Protein AF-A0A800LV42-F1 (afdb_monomer)

Radius of gyration: 26.12 Å; Cα contacts (8 Å, |Δi|>4): 388; chains: 1; bounding box: 91×34×71 Å

pLDDT: mean 80.11, std 19.83, range [30.98, 98.25]

Secondary structure (DSSP, 8-state):
----SSSHHHHHHHHHHHHHHHHHHHHHHHHHHHHHHHHHHHHHHHHHHHHHHHHHHHHHHH---HHHHTTB-TT-EETT--EEEEEEEEEETTEEEEEEEEES---EEHHHHHHHHHHHHHTEEEEEEEEEEEEEEEEEETTTEEEEEEEEEEEEEETTS-EEEEEEEEEEEEEE---STT---EEEEEEEEEEEEEEEE-HHHHHHS-GGGGT--TTS---GGG--

Mean predicted aligned error: 10.77 Å

Sequence (228 aa):
MKLKVWGGTALGVVLLITGTLFYGLHVLEEQEAEHARFFETGKVINQLLTDYAGAIKHVDENKDISGVTDFYSSDYMAPERGRWELKKDVSISDVSSFKLIADGATDYNRGDLNTELQQYFNSLESIKRVKCKIDMIEEIEPERAVTLRIKYILDGVDQNGLAFQDRFFYRWWLVNEGGAAGAFDWKVVRDQLVEGVRTSGTREGFASVNPMNLGIDFTHARDPDLDA

Foldseek 3Di:
DDDDDPPPVVVVVVVVVVVVVVVVVVVVVVVVVVVVLVVVQQVVVQVVQVQLQVLLQVCQVPVDNVSNLLQADQLAKAFQQAAWDWAWDDDDDFKTKTKTDHDGGHMDHSVNVVVNVSVVSLQFNGWDDKGKDFPAWDDDDGLFKTWTKIWIWTWGAGPVRKTKIKTWIKIFIWGAPQPDVPGGDIHGNYMHTPIMMMMIGDPVRVVPDDCVVNVPPPVPDDPVVVVD

Nearest PDB structures (foldseek):
  2chc-assembly1_A  TM=6.466E-01  e=3.011E-04  Mycobacterium tuberculosis H37Rv
  1wql-assembly1_B  TM=5.718E-01  e=1.280E-02  Pseudomonas fluorescens
  6mrk-assembly2_B  TM=5.881E-01  e=5.798E-02  Drosophila melanogaster
  5aii-assembly1_H  TM=5.058E-01  e=3.706E-02  unidentified

Structure (mmCIF, N/CA/C/O backbone):
data_AF-A0A800LV42-F1
#
_entry.id   AF-A0A800LV42-F1
#
loop_
_atom_site.group_PDB
_atom_site.id
_atom_site.type_symbol
_atom_site.label_atom_id
_atom_site.label_alt_id
_atom_site.label_comp_id
_atom_site.label_asym_id
_atom_site.label_entity_id
_atom_site.label_seq_id
_atom_site.pdbx_PDB_ins_code
_atom_site.Cartn_x
_atom_site.Cartn_y
_atom_site.Cartn_z
_atom_site.occupancy
_atom_site.B_iso_or_equiv
_atom_site.auth_seq_id
_atom_site.auth_comp_id
_atom_site.auth_asym_id
_atom_site.auth_atom_id
_atom_site.pdbx_PDB_model_num
ATOM 1 N N . MET A 1 1 ? 75.904 -8.558 -40.478 1.00 37.00 1 MET A N 1
ATOM 2 C CA . MET A 1 1 ? 74.824 -7.626 -40.861 1.00 37.00 1 MET A CA 1
ATOM 3 C C . MET A 1 1 ? 73.493 -8.254 -40.451 1.00 37.00 1 MET A C 1
ATOM 5 O O . MET A 1 1 ? 72.935 -9.053 -41.186 1.00 37.00 1 MET A O 1
ATOM 9 N N . LYS A 1 2 ? 73.073 -8.021 -39.201 1.00 40.84 2 LYS A N 1
ATOM 10 C CA . LYS A 1 2 ? 71.836 -8.551 -38.607 1.00 40.84 2 LYS A CA 1
ATOM 11 C C . LYS A 1 2 ? 70.933 -7.361 -38.305 1.00 40.84 2 LYS A C 1
ATOM 13 O O . LYS A 1 2 ? 71.270 -6.593 -37.416 1.00 40.84 2 LYS A O 1
ATOM 18 N N . LEU A 1 3 ? 69.826 -7.209 -39.025 1.00 40.06 3 LEU A N 1
ATOM 19 C CA . LEU A 1 3 ? 68.705 -6.376 -38.582 1.00 40.06 3 LEU A CA 1
ATOM 20 C C . LEU A 1 3 ? 67.446 -6.776 -39.357 1.00 40.06 3 LEU A C 1
ATOM 22 O O . LEU A 1 3 ? 67.136 -6.246 -40.418 1.00 40.06 3 LEU A O 1
ATOM 26 N N . LYS A 1 4 ? 66.747 -7.785 -38.846 1.00 46.22 4 LYS A N 1
ATOM 27 C CA . LYS A 1 4 ? 65.333 -8.055 -39.125 1.00 46.22 4 LYS A CA 1
ATOM 28 C C . LYS A 1 4 ? 64.829 -8.973 -38.014 1.00 46.22 4 LYS A C 1
ATOM 30 O O . LYS A 1 4 ? 65.603 -9.774 -37.504 1.00 46.22 4 LYS A O 1
ATOM 35 N N . VAL A 1 5 ? 63.547 -8.854 -37.675 1.00 43.72 5 VAL A N 1
ATOM 36 C CA . VAL A 1 5 ? 62.828 -9.574 -36.601 1.00 43.72 5 VAL A CA 1
ATOM 37 C C . VAL A 1 5 ? 62.890 -8.927 -35.203 1.00 43.72 5 VAL A C 1
ATOM 39 O O . VAL A 1 5 ? 63.172 -9.601 -34.229 1.00 43.72 5 VAL A O 1
ATOM 42 N N . TRP A 1 6 ? 62.586 -7.630 -35.074 1.00 36.84 6 TRP A N 1
ATOM 43 C CA . TRP A 1 6 ? 62.201 -7.024 -33.773 1.00 36.84 6 TRP A CA 1
ATOM 44 C C . TRP A 1 6 ? 60.962 -6.100 -33.861 1.00 36.84 6 TRP A C 1
ATOM 46 O O . TRP A 1 6 ? 60.623 -5.425 -32.900 1.00 36.84 6 TRP A O 1
ATOM 56 N N . GLY A 1 7 ? 60.261 -6.067 -35.006 1.00 34.97 7 GLY A N 1
ATOM 57 C CA . GLY A 1 7 ? 59.077 -5.211 -35.205 1.00 34.97 7 GLY A CA 1
ATOM 58 C C . GLY A 1 7 ? 57.721 -5.887 -34.951 1.00 34.97 7 GLY A C 1
ATOM 59 O O . GLY A 1 7 ? 56.751 -5.200 -34.662 1.00 34.97 7 GLY A O 1
ATOM 60 N N . GLY A 1 8 ? 57.631 -7.220 -35.047 1.00 37.62 8 GLY A N 1
ATOM 61 C CA . GLY A 1 8 ? 56.348 -7.942 -34.963 1.00 37.62 8 GLY A CA 1
ATOM 62 C C . GLY A 1 8 ? 55.884 -8.264 -33.539 1.00 37.62 8 GLY A C 1
ATOM 63 O O . GLY A 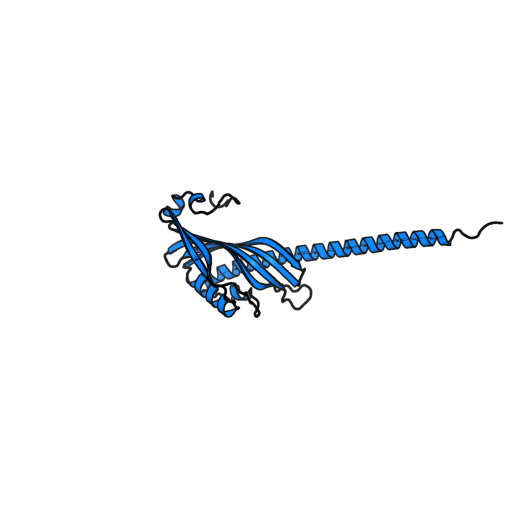1 8 ? 54.691 -8.246 -33.257 1.00 37.62 8 GLY A O 1
ATOM 64 N N . THR A 1 9 ? 56.817 -8.516 -32.620 1.00 42.94 9 THR A N 1
ATOM 65 C CA . THR A 1 9 ? 56.513 -8.875 -31.224 1.00 42.94 9 THR A CA 1
ATOM 66 C C . THR A 1 9 ? 56.147 -7.662 -30.373 1.00 42.94 9 THR A C 1
ATOM 68 O O . THR A 1 9 ? 55.238 -7.751 -29.555 1.00 42.94 9 THR A O 1
ATOM 71 N N . ALA A 1 10 ? 56.781 -6.508 -30.606 1.00 43.28 10 ALA A N 1
ATOM 72 C CA . ALA A 1 10 ? 56.432 -5.263 -29.921 1.00 43.28 10 ALA A CA 1
ATOM 73 C C . ALA A 1 10 ? 55.019 -4.773 -30.295 1.00 43.28 10 ALA A C 1
ATOM 75 O O . ALA A 1 10 ? 54.270 -4.340 -29.424 1.00 43.28 10 ALA A O 1
ATOM 76 N N . LEU A 1 11 ? 54.621 -4.907 -31.567 1.00 40.03 11 LEU A N 1
ATOM 77 C CA . LEU A 1 11 ? 53.290 -4.500 -32.031 1.00 40.03 11 LEU A CA 1
ATOM 78 C C . LEU A 1 11 ? 52.174 -5.390 -31.455 1.00 40.03 11 LEU A C 1
ATOM 80 O O . LEU A 1 11 ? 51.123 -4.890 -31.063 1.00 40.03 11 LEU A O 1
ATOM 84 N N . GLY A 1 12 ? 52.418 -6.704 -31.365 1.00 40.50 12 GLY A N 1
ATOM 85 C CA . GLY A 1 12 ? 51.455 -7.666 -30.820 1.00 40.50 12 GLY A CA 1
ATOM 86 C C . GLY A 1 12 ? 51.187 -7.482 -29.324 1.00 40.50 12 GLY A C 1
ATOM 87 O O . GLY A 1 12 ? 50.044 -7.592 -28.895 1.00 40.50 12 GLY A O 1
ATOM 88 N N . VAL A 1 13 ? 52.212 -7.140 -28.535 1.00 49.94 13 VAL A N 1
ATOM 89 C CA . VAL A 1 13 ? 52.065 -6.878 -27.090 1.00 49.94 13 VAL A CA 1
ATOM 90 C C . VAL A 1 13 ? 51.326 -5.561 -26.830 1.00 49.94 13 VAL A C 1
ATOM 92 O O . VAL A 1 13 ? 50.478 -5.507 -25.944 1.00 49.94 13 VAL A O 1
ATOM 95 N N . VAL A 1 14 ? 51.576 -4.516 -27.629 1.00 49.66 14 VAL A N 1
ATOM 96 C CA . VAL A 1 14 ? 50.867 -3.228 -27.507 1.00 49.66 14 VAL A CA 1
ATOM 97 C C . VAL A 1 14 ? 49.382 -3.365 -27.857 1.00 49.66 14 VAL A C 1
ATOM 99 O O . VAL A 1 14 ? 48.550 -2.816 -27.137 1.00 49.66 14 VAL A O 1
ATOM 102 N N . LEU A 1 15 ? 49.033 -4.133 -28.897 1.00 48.62 15 LEU A N 1
ATOM 103 C CA . LEU A 1 15 ? 47.637 -4.424 -29.265 1.00 48.62 15 LEU A CA 1
ATOM 104 C C . LEU A 1 15 ? 46.902 -5.256 -28.204 1.00 48.62 15 LEU A C 1
ATOM 106 O O . LEU A 1 15 ? 45.731 -5.008 -27.936 1.00 48.62 15 LEU A O 1
ATOM 110 N N . LEU A 1 16 ? 47.589 -6.207 -27.564 1.00 43.94 16 LEU A N 1
ATOM 111 C CA . LEU A 1 16 ? 47.014 -6.999 -26.474 1.00 43.94 16 LEU A CA 1
ATOM 112 C C . LEU A 1 16 ? 46.723 -6.137 -25.243 1.00 43.94 16 LEU A C 1
ATOM 114 O O . LEU A 1 16 ? 45.625 -6.227 -24.713 1.00 43.94 16 LEU A O 1
ATOM 118 N N . ILE A 1 17 ? 47.659 -5.269 -24.838 1.00 50.31 17 ILE A N 1
ATOM 119 C CA . ILE A 1 17 ? 47.505 -4.366 -23.682 1.00 50.31 17 ILE A CA 1
ATOM 120 C C . ILE A 1 17 ? 46.422 -3.307 -23.932 1.00 50.31 17 ILE A C 1
ATOM 122 O O . ILE A 1 17 ? 45.625 -3.019 -23.042 1.00 50.31 17 ILE A O 1
ATOM 126 N N . THR A 1 18 ? 46.360 -2.737 -25.139 1.00 48.41 18 THR A N 1
ATOM 127 C CA . THR A 1 18 ? 45.294 -1.784 -25.500 1.00 48.41 18 THR A CA 1
ATOM 128 C C . THR A 1 18 ? 43.931 -2.462 -25.602 1.00 48.41 18 THR A C 1
ATOM 130 O O . THR A 1 18 ? 42.950 -1.882 -25.150 1.00 48.41 18 THR A O 1
ATOM 133 N N . GLY A 1 19 ? 43.861 -3.704 -26.092 1.00 43.78 19 GLY A N 1
ATOM 134 C CA . GLY A 1 19 ? 42.635 -4.504 -26.098 1.00 43.78 19 GLY A CA 1
ATOM 135 C C . GLY A 1 19 ? 42.102 -4.821 -24.695 1.00 43.78 19 GLY A C 1
ATOM 136 O O . GLY A 1 19 ? 40.906 -4.668 -24.460 1.00 43.78 19 GLY A O 1
ATOM 137 N N . THR A 1 20 ? 42.962 -5.195 -23.737 1.00 51.69 20 THR A N 1
ATOM 138 C CA . THR A 1 20 ? 42.537 -5.425 -22.340 1.00 51.69 20 THR A CA 1
ATOM 139 C C . THR A 1 20 ? 42.174 -4.142 -21.605 1.00 51.69 20 THR A C 1
ATOM 141 O O . THR A 1 20 ? 41.242 -4.165 -20.809 1.00 51.69 20 THR A O 1
ATOM 144 N N . LEU A 1 21 ? 42.859 -3.024 -21.868 1.00 44.72 21 LEU A N 1
ATOM 145 C CA . LEU A 1 21 ? 42.484 -1.715 -21.319 1.00 44.72 21 LEU A CA 1
ATOM 146 C C . LEU A 1 21 ? 41.137 -1.234 -21.865 1.00 44.72 21 LEU A C 1
ATOM 148 O O . LEU A 1 21 ? 40.318 -0.751 -21.096 1.00 44.72 21 LEU A O 1
ATOM 152 N N . PHE A 1 22 ? 40.889 -1.403 -23.165 1.00 51.22 22 PHE A N 1
ATOM 153 C CA . PHE A 1 22 ? 39.627 -1.021 -23.799 1.00 51.22 22 PHE A CA 1
ATOM 154 C C . PHE A 1 22 ? 38.462 -1.901 -23.329 1.00 51.22 22 PHE A C 1
ATOM 156 O O . PHE A 1 22 ? 37.401 -1.389 -22.994 1.00 51.22 22 PHE A O 1
ATOM 163 N N . TYR A 1 23 ? 38.679 -3.215 -23.215 1.00 51.31 23 TYR A N 1
ATOM 164 C CA . TYR A 1 23 ? 37.698 -4.129 -22.627 1.00 51.31 23 TYR A CA 1
ATOM 165 C C . TYR A 1 23 ? 37.442 -3.812 -21.145 1.00 51.31 23 TYR A C 1
ATOM 167 O O . TYR A 1 23 ? 36.297 -3.779 -20.714 1.00 51.31 23 TYR A O 1
ATOM 175 N N . GLY A 1 24 ? 38.492 -3.524 -20.369 1.00 41.78 24 GLY A N 1
ATOM 176 C CA . GLY A 1 24 ? 38.367 -3.133 -18.964 1.00 41.78 24 GLY A CA 1
ATOM 177 C C . GLY A 1 24 ? 37.621 -1.811 -18.773 1.00 41.78 24 GLY A C 1
ATOM 178 O O . GLY A 1 24 ? 36.796 -1.716 -17.874 1.00 41.78 24 GLY A O 1
ATOM 179 N N . LEU A 1 25 ? 37.861 -0.819 -19.635 1.00 54.12 25 LEU A N 1
ATOM 180 C CA . LEU A 1 25 ? 37.128 0.449 -19.635 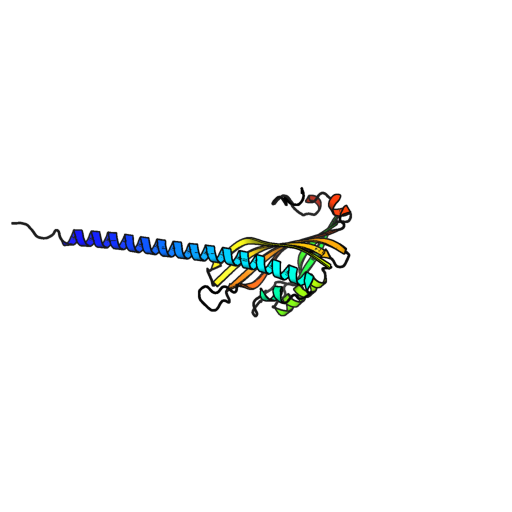1.00 54.12 25 LEU A CA 1
ATOM 181 C C . LEU A 1 25 ? 35.658 0.250 -20.006 1.00 54.12 25 LEU A C 1
ATOM 183 O O . LEU A 1 25 ? 34.800 0.765 -19.304 1.00 54.12 25 LEU A O 1
ATOM 187 N N . HIS A 1 26 ? 35.358 -0.559 -21.024 1.00 55.53 26 HIS A N 1
ATOM 188 C CA . HIS A 1 26 ? 33.973 -0.870 -21.379 1.00 55.53 26 HIS A CA 1
ATOM 189 C C . HIS A 1 26 ? 33.222 -1.603 -20.270 1.00 55.53 26 HIS A C 1
ATOM 191 O O . HIS A 1 26 ? 32.086 -1.253 -19.980 1.00 55.53 26 HIS A O 1
ATOM 197 N N . VAL A 1 27 ? 33.852 -2.577 -19.610 1.00 59.00 27 VAL A N 1
ATOM 198 C CA . VAL A 1 27 ? 33.231 -3.286 -18.481 1.00 59.00 27 VAL A CA 1
ATOM 199 C C . VAL A 1 27 ? 32.983 -2.340 -17.302 1.00 59.00 27 VAL A C 1
ATOM 201 O O . VAL A 1 27 ? 31.957 -2.455 -16.640 1.00 59.00 27 VAL A O 1
ATOM 204 N N . LEU A 1 28 ? 33.887 -1.390 -17.041 1.00 58.50 28 LEU A N 1
ATOM 205 C CA . LEU A 1 28 ? 33.695 -0.378 -15.997 1.00 58.50 28 LEU A CA 1
ATOM 206 C C . LEU A 1 28 ? 32.590 0.622 -16.361 1.00 58.50 28 LEU A C 1
ATOM 208 O O . LEU A 1 28 ? 31.763 0.925 -15.510 1.00 58.50 28 LEU A O 1
ATOM 212 N N . GLU A 1 29 ? 32.522 1.079 -17.612 1.00 62.88 29 GLU A N 1
ATOM 213 C CA . GLU A 1 29 ? 31.446 1.951 -18.104 1.00 62.88 29 GLU A CA 1
ATOM 214 C C . GLU A 1 29 ? 30.079 1.248 -18.070 1.00 62.88 29 GLU A C 1
ATOM 216 O O . GLU A 1 29 ? 29.084 1.851 -17.670 1.00 62.88 29 GLU A O 1
ATOM 221 N N . GLU A 1 30 ? 30.018 -0.036 -18.438 1.00 61.88 30 GLU A N 1
ATOM 222 C CA . GLU A 1 30 ? 28.801 -0.849 -18.343 1.00 61.88 30 GLU A CA 1
ATOM 223 C C . GLU A 1 30 ? 28.360 -1.035 -16.886 1.00 61.88 30 GLU A C 1
ATOM 225 O O . GLU A 1 30 ? 27.175 -0.872 -16.590 1.00 61.88 30 GLU A O 1
ATOM 230 N N . GLN A 1 31 ? 29.298 -1.292 -15.966 1.00 59.00 31 GLN A N 1
ATOM 231 C CA . GLN A 1 31 ? 29.008 -1.397 -14.533 1.00 59.00 31 GLN A CA 1
ATOM 232 C C . GLN A 1 31 ? 28.574 -0.061 -13.926 1.00 59.00 31 GLN A C 1
ATOM 234 O O . GLN A 1 31 ? 27.613 -0.021 -13.163 1.00 59.00 31 GLN A O 1
ATOM 239 N N . GLU A 1 32 ? 29.224 1.050 -14.273 1.00 62.38 32 GLU A N 1
ATOM 240 C CA . GLU A 1 32 ? 28.815 2.385 -13.825 1.00 62.38 32 GLU A CA 1
ATOM 241 C C . GLU A 1 32 ? 27.425 2.753 -14.360 1.00 62.38 32 GLU A C 1
ATOM 243 O O . GLU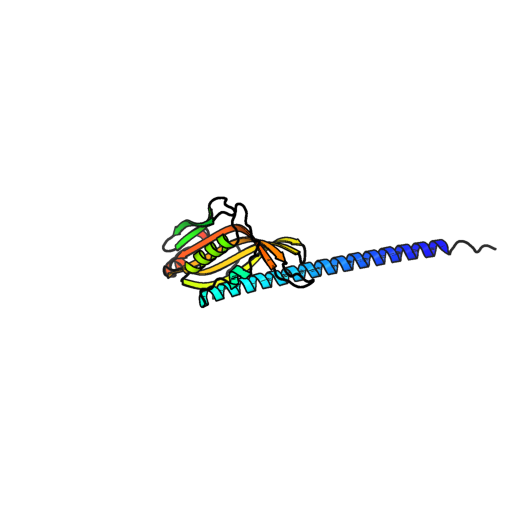 A 1 32 ? 26.594 3.268 -13.608 1.00 62.38 32 GLU A O 1
ATOM 248 N N . ALA A 1 33 ? 27.125 2.430 -15.622 1.00 67.00 33 ALA A N 1
ATOM 249 C CA . ALA A 1 33 ? 25.808 2.644 -16.215 1.00 67.00 33 ALA A CA 1
ATOM 250 C C . ALA A 1 33 ? 24.727 1.741 -15.594 1.00 67.00 33 ALA A C 1
ATOM 252 O O . ALA A 1 33 ? 23.581 2.160 -15.424 1.00 67.00 33 ALA A O 1
ATOM 253 N N . GLU A 1 34 ? 25.052 0.498 -15.243 1.00 61.56 34 GLU A N 1
ATOM 254 C CA . GLU A 1 34 ? 24.154 -0.404 -14.516 1.00 61.56 34 GLU A CA 1
ATOM 255 C C . GLU A 1 34 ? 23.896 0.090 -13.084 1.00 61.56 34 GLU A C 1
ATOM 257 O O . GLU A 1 34 ? 22.742 0.188 -12.662 1.00 61.56 34 GLU A O 1
ATOM 262 N N . HIS A 1 35 ? 24.941 0.508 -12.367 1.00 64.06 35 HIS A N 1
ATOM 263 C CA . HIS A 1 35 ? 24.823 1.098 -11.034 1.00 64.06 35 HIS A CA 1
ATOM 264 C C . HIS A 1 35 ? 24.018 2.402 -11.038 1.00 64.06 35 HIS A C 1
ATOM 266 O O . HIS A 1 35 ? 23.181 2.603 -10.155 1.00 64.06 35 HIS A O 1
ATOM 272 N N . ALA A 1 36 ? 24.211 3.265 -12.038 1.00 70.06 36 ALA A N 1
ATOM 273 C CA . ALA A 1 36 ? 23.429 4.487 -12.200 1.00 70.06 36 ALA A CA 1
ATOM 274 C C . ALA A 1 36 ? 21.939 4.180 -12.423 1.00 70.06 36 ALA A C 1
ATOM 276 O O . ALA A 1 36 ? 21.082 4.777 -11.770 1.00 70.06 36 ALA A O 1
ATOM 277 N N . ARG A 1 37 ? 21.620 3.201 -13.280 1.00 70.12 37 ARG A N 1
ATOM 278 C CA . ARG A 1 37 ? 20.233 2.775 -13.538 1.00 70.12 37 ARG A CA 1
ATOM 279 C C . ARG A 1 37 ? 19.578 2.141 -12.315 1.00 70.12 37 ARG A C 1
ATOM 281 O O . ARG A 1 37 ? 18.405 2.402 -12.045 1.00 70.12 37 ARG A O 1
ATOM 288 N N . PHE A 1 38 ? 20.326 1.359 -11.541 1.00 68.19 38 PHE A N 1
ATOM 289 C CA . PHE A 1 38 ? 19.858 0.810 -10.269 1.00 68.19 38 PHE A CA 1
ATOM 290 C C . PHE A 1 38 ? 19.544 1.919 -9.255 1.00 68.19 38 PHE A C 1
ATOM 292 O O . PHE A 1 38 ? 18.481 1.916 -8.631 1.00 68.19 38 PHE A O 1
ATOM 299 N N . PHE A 1 39 ? 20.444 2.897 -9.116 1.00 73.25 39 PHE A N 1
ATOM 300 C CA . PHE A 1 39 ? 20.258 4.027 -8.208 1.00 73.25 39 PHE A CA 1
ATOM 301 C C . PHE A 1 39 ? 19.043 4.881 -8.590 1.00 73.25 39 PHE A C 1
ATOM 303 O O . PHE A 1 39 ? 18.204 5.174 -7.734 1.00 73.25 39 PHE A O 1
ATOM 310 N N . GLU A 1 40 ? 18.902 5.232 -9.871 1.00 79.00 40 GLU A N 1
ATOM 311 C CA . GLU A 1 40 ? 17.740 5.986 -10.349 1.00 79.00 40 GLU A CA 1
ATOM 312 C C . GLU A 1 40 ? 16.441 5.185 -10.186 1.00 79.00 40 GLU A C 1
ATOM 314 O O . GLU A 1 40 ? 15.453 5.739 -9.709 1.00 79.00 40 GLU A O 1
ATOM 319 N N . THR A 1 41 ? 16.449 3.871 -10.444 1.00 77.88 41 THR A N 1
ATOM 320 C CA . THR A 1 41 ? 15.290 2.999 -10.169 1.00 77.88 41 THR A CA 1
ATOM 321 C C . THR A 1 41 ? 14.882 3.082 -8.693 1.00 77.88 41 THR A C 1
ATOM 323 O O . THR A 1 41 ? 13.719 3.339 -8.383 1.00 77.88 41 THR A O 1
ATOM 326 N N . GLY A 1 42 ? 15.833 2.965 -7.761 1.00 78.44 42 GLY A N 1
ATOM 327 C CA . GLY A 1 42 ? 15.556 3.091 -6.326 1.00 78.44 42 GLY A CA 1
ATOM 328 C C . GLY A 1 42 ? 15.018 4.470 -5.919 1.00 78.44 42 GLY A C 1
ATOM 329 O O . GLY A 1 42 ? 14.115 4.569 -5.084 1.00 78.44 42 GLY A O 1
ATOM 330 N N . LYS A 1 43 ? 15.532 5.548 -6.516 1.00 84.69 43 LYS A N 1
ATOM 331 C CA . LYS A 1 43 ? 15.061 6.920 -6.273 1.00 84.69 43 LYS A CA 1
ATOM 332 C C . LYS A 1 43 ? 13.630 7.126 -6.766 1.00 84.69 43 LYS A C 1
ATOM 334 O O . LYS A 1 43 ? 12.807 7.659 -6.023 1.00 84.69 43 LYS A O 1
ATOM 339 N N . VAL A 1 44 ? 13.322 6.671 -7.978 1.00 87.38 44 VAL A N 1
ATOM 340 C CA . VAL A 1 44 ? 11.984 6.790 -8.567 1.00 87.38 44 VAL A CA 1
ATOM 341 C C . VAL A 1 44 ? 10.960 5.972 -7.776 1.00 87.38 44 VAL A C 1
ATOM 343 O O . VAL A 1 44 ? 9.858 6.455 -7.543 1.00 87.38 44 VAL A O 1
ATOM 346 N N . ILE A 1 45 ? 11.320 4.790 -7.266 1.00 88.88 45 ILE A N 1
ATOM 347 C CA . ILE A 1 45 ? 10.420 4.012 -6.397 1.00 88.88 45 ILE A CA 1
ATOM 348 C C . ILE A 1 45 ? 10.158 4.734 -5.073 1.00 88.88 45 ILE A C 1
ATOM 350 O O . ILE A 1 45 ? 9.025 4.771 -4.610 1.00 88.88 45 ILE A O 1
ATOM 354 N N . ASN A 1 46 ? 11.165 5.353 -4.452 1.00 88.69 46 ASN A N 1
ATOM 355 C CA . ASN A 1 46 ? 10.917 6.148 -3.242 1.00 88.69 46 ASN A CA 1
ATOM 356 C C . ASN A 1 46 ? 9.971 7.330 -3.512 1.00 88.69 46 ASN A C 1
ATOM 358 O O . ASN A 1 46 ? 9.133 7.650 -2.663 1.00 88.69 46 ASN A O 1
ATOM 362 N N . GLN A 1 47 ? 10.076 7.949 -4.691 1.00 92.31 47 GLN A N 1
ATOM 363 C CA . GLN A 1 47 ? 9.128 8.973 -5.119 1.00 92.31 47 GLN A CA 1
ATOM 364 C C . GLN A 1 47 ? 7.723 8.383 -5.306 1.00 92.31 47 GLN A C 1
ATOM 366 O O . GLN A 1 47 ? 6.785 8.904 -4.715 1.00 92.31 47 GLN A O 1
ATOM 371 N N . LEU A 1 48 ? 7.592 7.240 -5.991 1.00 95.00 48 LEU A N 1
ATOM 372 C CA . LEU A 1 48 ? 6.329 6.509 -6.148 1.00 95.00 48 LEU A CA 1
ATOM 373 C C . LEU A 1 48 ? 5.636 6.266 -4.798 1.00 95.00 48 LEU A C 1
ATOM 375 O O . LEU A 1 48 ? 4.451 6.544 -4.653 1.00 95.00 48 LEU A O 1
ATOM 379 N N . LEU A 1 49 ? 6.365 5.785 -3.785 1.00 95.56 49 LEU A N 1
ATOM 380 C CA . LEU A 1 49 ? 5.791 5.531 -2.456 1.00 95.56 49 LEU A CA 1
ATOM 381 C C . LEU A 1 49 ? 5.398 6.824 -1.723 1.00 95.56 49 LEU A C 1
ATOM 383 O O . LEU A 1 49 ? 4.437 6.834 -0.949 1.00 95.56 49 LEU A O 1
ATOM 387 N N . THR A 1 50 ? 6.131 7.914 -1.962 1.00 95.44 50 THR A N 1
ATOM 388 C CA . THR A 1 50 ? 5.799 9.245 -1.432 1.00 95.44 50 THR A CA 1
ATOM 389 C C . THR A 1 50 ? 4.513 9.769 -2.064 1.00 95.44 50 THR A C 1
ATOM 391 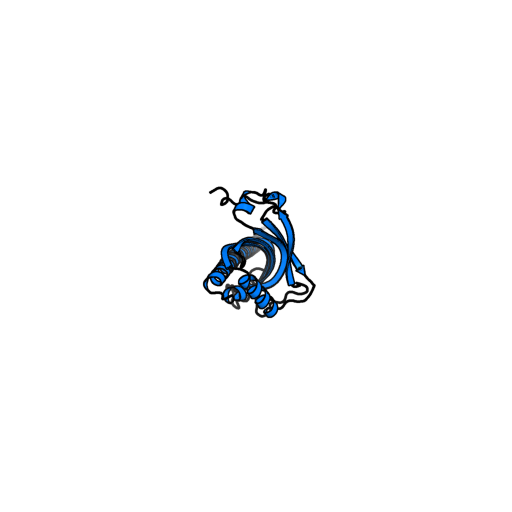O O . THR A 1 50 ? 3.622 10.223 -1.345 1.00 95.44 50 THR A O 1
ATOM 394 N N . ASP A 1 51 ? 4.384 9.640 -3.382 1.00 96.69 51 ASP A N 1
ATOM 395 C CA . ASP A 1 51 ? 3.204 10.063 -4.133 1.00 96.69 51 ASP A CA 1
ATOM 396 C C . ASP A 1 51 ? 1.989 9.201 -3.772 1.00 96.69 51 ASP A C 1
ATOM 398 O O . ASP A 1 51 ? 0.904 9.736 -3.560 1.00 96.69 51 ASP A O 1
ATOM 402 N N . TYR A 1 52 ? 2.177 7.891 -3.578 1.00 97.31 52 TYR A N 1
ATOM 403 C CA . TYR A 1 52 ? 1.132 6.980 -3.101 1.00 97.31 52 TYR A CA 1
ATOM 404 C C . TYR A 1 52 ? 0.602 7.400 -1.725 1.00 97.31 52 TYR A C 1
ATOM 406 O O . TYR A 1 52 ? -0.605 7.485 -1.501 1.00 97.31 52 TYR A O 1
ATOM 414 N N . ALA A 1 53 ? 1.502 7.733 -0.793 1.00 96.50 53 ALA A N 1
ATOM 415 C CA . ALA A 1 53 ? 1.118 8.273 0.507 1.00 96.50 53 ALA A CA 1
ATOM 416 C C . ALA A 1 53 ? 0.395 9.631 0.378 1.00 96.50 53 ALA A C 1
ATOM 418 O O . ALA A 1 53 ? -0.540 9.904 1.131 1.00 96.50 53 ALA A O 1
ATOM 419 N N . GLY A 1 54 ? 0.791 10.473 -0.580 1.00 96.94 54 GLY A N 1
ATOM 420 C CA . GLY A 1 54 ? 0.090 11.714 -0.920 1.00 96.94 54 GLY A CA 1
ATOM 421 C C . GLY A 1 54 ? -1.334 11.470 -1.428 1.00 96.94 54 GLY A C 1
ATOM 422 O O . GLY A 1 54 ? -2.277 12.069 -0.915 1.00 96.94 54 GLY A O 1
ATOM 423 N N . ALA A 1 55 ? -1.509 10.531 -2.358 1.00 97.38 55 ALA A N 1
ATOM 424 C CA . ALA A 1 55 ? -2.811 10.143 -2.891 1.00 97.38 55 ALA A CA 1
ATOM 425 C C . ALA A 1 55 ? -3.754 9.647 -1.787 1.00 97.38 55 ALA A C 1
ATOM 427 O O . ALA A 1 55 ? -4.911 10.053 -1.740 1.00 97.38 55 ALA A O 1
ATOM 428 N N . ILE A 1 56 ? -3.246 8.861 -0.833 1.00 97.38 56 ILE A N 1
ATOM 429 C CA . ILE A 1 56 ? -4.021 8.413 0.333 1.00 97.38 56 ILE A CA 1
ATOM 430 C C . ILE A 1 56 ? -4.523 9.589 1.178 1.00 97.38 56 ILE A C 1
ATOM 432 O O . ILE A 1 56 ? -5.667 9.573 1.626 1.00 97.38 56 ILE A O 1
ATOM 436 N N . LYS A 1 57 ? -3.708 10.629 1.386 1.00 95.25 57 LYS A N 1
ATOM 437 C CA . LYS A 1 57 ? -4.170 11.832 2.098 1.00 95.25 57 LYS A CA 1
ATOM 438 C C . LYS A 1 57 ? -5.280 12.551 1.334 1.00 95.25 57 LYS A C 1
ATOM 440 O O . LYS A 1 57 ? -6.242 12.991 1.954 1.00 95.25 57 LYS A O 1
ATOM 445 N N . HIS A 1 58 ? -5.192 12.609 0.007 1.00 94.88 58 HIS A N 1
ATOM 446 C CA . HIS A 1 58 ? -6.252 13.191 -0.814 1.00 94.88 58 HIS A CA 1
ATOM 447 C C . HIS A 1 58 ? -7.570 12.410 -0.751 1.00 94.88 58 HIS A C 1
ATOM 449 O O . HIS A 1 58 ? -8.628 13.030 -0.882 1.00 94.88 58 HIS A O 1
ATOM 455 N N . VAL A 1 59 ? -7.533 11.095 -0.488 1.00 95.56 59 VAL A N 1
ATOM 456 C CA . VAL A 1 59 ? -8.753 10.319 -0.204 1.00 95.56 59 VAL A CA 1
ATOM 457 C C . VAL A 1 59 ? -9.460 10.861 1.034 1.00 95.56 59 VAL A C 1
ATOM 459 O O . VAL A 1 59 ? -10.683 10.960 1.033 1.00 95.56 59 VAL A O 1
ATOM 462 N N . ASP A 1 60 ? -8.728 11.240 2.085 1.00 92.62 60 ASP A N 1
ATOM 463 C CA . ASP A 1 60 ? -9.355 11.758 3.304 1.00 92.62 60 ASP A CA 1
ATOM 464 C C . ASP A 1 60 ? -10.127 13.057 3.044 1.00 92.62 60 ASP A C 1
ATOM 466 O O . ASP A 1 60 ? -11.259 13.214 3.507 1.00 92.62 60 ASP A O 1
ATOM 470 N N . GLU A 1 61 ? -9.527 13.941 2.245 1.00 91.81 61 GLU A N 1
ATOM 471 C CA . GLU A 1 61 ? -10.052 15.263 1.898 1.00 91.81 61 GLU A CA 1
ATOM 472 C C . GLU A 1 61 ? -11.246 15.194 0.937 1.00 91.81 61 GLU A C 1
ATOM 474 O O . GLU A 1 61 ? -12.225 15.917 1.115 1.00 91.81 61 GLU A O 1
ATOM 479 N N . ASN A 1 62 ? -11.172 14.328 -0.079 1.00 93.44 62 ASN A N 1
ATOM 480 C CA . ASN A 1 62 ? -12.093 14.355 -1.222 1.00 93.44 62 ASN A CA 1
ATOM 481 C C . ASN A 1 62 ? -13.012 13.132 -1.308 1.00 93.44 62 ASN A C 1
ATOM 483 O O . ASN A 1 62 ? -13.936 13.119 -2.118 1.00 93.44 62 ASN A O 1
ATOM 487 N N . LYS A 1 63 ? -12.760 12.101 -0.491 1.00 91.19 63 LYS A N 1
ATOM 488 C CA . LYS A 1 63 ? -13.440 10.793 -0.528 1.00 91.19 63 LYS A CA 1
ATOM 489 C C . LYS A 1 63 ? -13.402 10.121 -1.909 1.00 91.19 63 LYS A C 1
ATOM 491 O O . LYS A 1 63 ? -14.256 9.296 -2.227 1.00 91.19 63 LYS A O 1
ATOM 496 N N . ASP A 1 64 ? -12.385 10.452 -2.699 1.00 94.44 64 ASP A N 1
ATOM 497 C CA . ASP A 1 64 ? -12.114 9.879 -4.013 1.00 94.44 64 ASP A CA 1
ATOM 498 C C . ASP A 1 64 ? -10.837 9.037 -3.955 1.00 94.44 64 ASP A C 1
ATOM 500 O O . ASP A 1 64 ? -9.776 9.535 -3.581 1.00 94.44 64 ASP A O 1
ATOM 504 N N . ILE A 1 65 ? -10.952 7.758 -4.317 1.00 96.38 65 ILE A N 1
ATOM 505 C CA . ILE A 1 65 ? -9.838 6.804 -4.322 1.00 96.38 65 ILE A CA 1
ATOM 506 C C . ILE A 1 65 ? -9.095 6.756 -5.660 1.00 96.38 65 ILE A C 1
ATOM 508 O O . ILE A 1 65 ? -8.100 6.038 -5.751 1.00 96.38 65 ILE A O 1
ATOM 512 N N . SER A 1 66 ? -9.558 7.481 -6.687 1.00 95.69 66 SER A N 1
ATOM 513 C CA . SER A 1 66 ? -9.014 7.431 -8.051 1.00 95.69 66 SER A CA 1
ATOM 514 C C . SER A 1 66 ? -7.488 7.555 -8.066 1.00 95.69 66 SER A C 1
ATOM 516 O O . SER A 1 66 ? -6.801 6.652 -8.546 1.00 95.69 66 SER A O 1
ATOM 518 N N . GLY A 1 67 ? -6.959 8.572 -7.381 1.00 95.69 67 GLY A N 1
ATOM 519 C CA . GLY A 1 67 ? -5.523 8.810 -7.269 1.00 95.69 67 GLY A CA 1
ATOM 520 C C . GLY A 1 67 ? -4.739 7.669 -6.615 1.00 95.69 67 GLY A C 1
ATOM 521 O O . GLY A 1 67 ? -3.577 7.483 -6.942 1.00 95.69 67 GLY A O 1
ATOM 522 N N . VAL A 1 68 ? -5.344 6.871 -5.726 1.00 97.12 68 VAL A N 1
ATOM 523 C CA . VAL A 1 68 ? -4.709 5.658 -5.171 1.00 97.12 68 VAL A CA 1
ATOM 524 C C . VAL A 1 68 ? -4.771 4.517 -6.184 1.00 97.12 68 VAL A C 1
ATOM 526 O O . VAL A 1 68 ? -3.789 3.803 -6.383 1.00 97.12 68 VAL A O 1
ATOM 529 N N . THR A 1 69 ? -5.913 4.345 -6.851 1.00 96.94 69 THR A N 1
ATOM 530 C CA . THR A 1 69 ? -6.105 3.274 -7.838 1.00 96.94 69 THR A CA 1
ATOM 531 C C . THR A 1 69 ? -5.258 3.458 -9.098 1.00 96.94 69 THR A C 1
ATOM 533 O O . THR A 1 69 ? -4.980 2.472 -9.777 1.00 96.94 69 THR A O 1
ATOM 536 N N . ASP A 1 70 ? -4.796 4.675 -9.392 1.00 96.38 70 ASP A N 1
ATOM 537 C CA . ASP A 1 70 ? -3.906 4.990 -10.520 1.00 96.38 70 ASP A CA 1
ATOM 538 C C . ASP A 1 70 ? -2.492 4.409 -10.375 1.00 96.38 70 ASP A C 1
ATOM 540 O O . ASP A 1 70 ? -1.771 4.283 -11.367 1.00 96.38 70 ASP A O 1
ATOM 544 N N . PHE A 1 71 ? -2.097 4.005 -9.165 1.00 97.50 71 PHE A N 1
ATOM 545 C CA . PHE A 1 71 ? -0.831 3.305 -8.926 1.00 97.50 71 PHE A CA 1
ATOM 546 C C . PHE A 1 71 ? -0.882 1.828 -9.316 1.00 97.50 71 PHE A C 1
ATOM 548 O O . PHE A 1 71 ? 0.155 1.170 -9.350 1.00 97.50 71 PHE A O 1
ATOM 555 N N . TYR A 1 72 ? -2.063 1.295 -9.621 1.00 97.94 72 TYR A N 1
ATOM 556 C CA . TYR A 1 72 ? -2.237 -0.089 -10.041 1.00 97.94 72 TYR A CA 1
ATOM 557 C C . TYR A 1 72 ? -2.392 -0.164 -11.560 1.00 97.94 72 TYR A C 1
ATOM 559 O O . TYR A 1 72 ? -3.030 0.690 -12.182 1.00 97.94 72 TYR A O 1
ATOM 567 N N . SER A 1 73 ? -1.803 -1.194 -12.165 1.00 97.75 73 SER A N 1
ATOM 568 C CA . SER A 1 73 ? -1.890 -1.442 -13.609 1.00 97.75 73 SER A CA 1
ATOM 569 C C . SER A 1 73 ? -3.322 -1.785 -14.017 1.00 97.75 73 SER A C 1
ATOM 571 O O . SER A 1 73 ? -4.100 -2.297 -13.209 1.00 97.75 73 SER A O 1
ATOM 573 N N . SER A 1 74 ? -3.721 -1.503 -15.262 1.00 96.25 74 SER A N 1
ATOM 574 C CA . SER A 1 74 ? -4.999 -2.008 -15.805 1.00 96.25 74 SER A CA 1
ATOM 575 C C .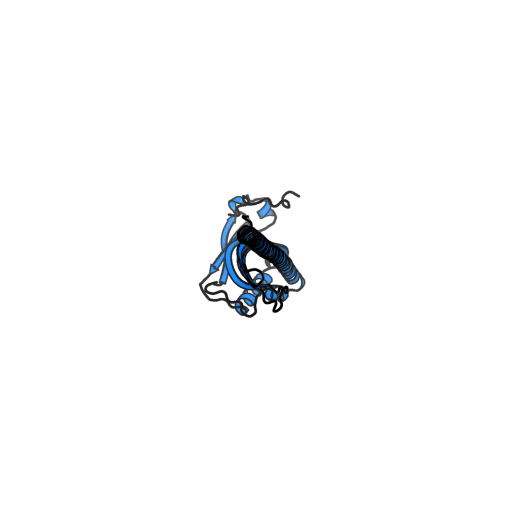 SER A 1 74 ? -5.045 -3.531 -15.813 1.00 96.25 74 SER A C 1
ATOM 577 O O . SER A 1 74 ? -6.115 -4.106 -15.630 1.00 96.25 74 SER A O 1
ATOM 579 N N . ASP A 1 75 ? -3.873 -4.151 -15.929 1.00 96.75 75 ASP A N 1
ATOM 580 C CA . ASP A 1 75 ? -3.689 -5.594 -16.012 1.00 96.75 75 ASP A CA 1
ATOM 581 C C . ASP A 1 75 ? -3.375 -6.206 -14.637 1.00 96.75 75 ASP A C 1
ATOM 583 O O . ASP A 1 75 ? -2.881 -7.331 -14.551 1.00 96.75 75 ASP A O 1
ATOM 587 N N . TYR A 1 76 ? -3.648 -5.474 -13.545 1.00 98.25 76 TYR A N 1
ATOM 588 C CA . TYR A 1 76 ? -3.427 -5.967 -12.189 1.00 98.25 76 TYR A CA 1
ATOM 589 C C . TYR A 1 76 ? -4.152 -7.301 -11.966 1.00 98.25 76 TYR A C 1
ATOM 591 O O . TYR A 1 76 ? -5.367 -7.428 -12.175 1.00 98.25 76 TYR A O 1
ATOM 599 N N . MET A 1 77 ? -3.381 -8.280 -11.495 1.00 97.31 77 MET A N 1
ATOM 600 C CA . MET A 1 77 ? -3.845 -9.624 -11.196 1.00 97.31 77 MET A CA 1
ATOM 601 C C . MET A 1 77 ? -3.030 -10.227 -10.053 1.00 97.31 77 MET A C 1
ATOM 603 O O . MET A 1 77 ? -1.816 -10.420 -10.151 1.00 97.31 77 MET A O 1
ATOM 607 N N . ALA A 1 78 ? -3.718 -10.590 -8.978 1.00 96.00 78 ALA A N 1
ATOM 608 C CA . ALA A 1 78 ? -3.130 -11.217 -7.810 1.00 96.00 78 ALA A CA 1
ATOM 609 C C . ALA A 1 78 ? -3.732 -12.613 -7.593 1.00 96.00 78 ALA A C 1
ATOM 611 O O . ALA A 1 78 ? -4.773 -12.745 -6.943 1.00 96.00 78 ALA A O 1
ATOM 612 N N . PRO A 1 79 ? -3.104 -13.665 -8.152 1.00 93.25 79 PRO A N 1
ATOM 613 C CA . PRO A 1 79 ? -3.614 -15.018 -8.017 1.00 93.25 79 PRO A CA 1
ATOM 614 C C . PRO A 1 79 ? -3.477 -15.515 -6.580 1.00 93.25 79 PRO A C 1
ATOM 616 O O . PRO A 1 79 ? -2.474 -15.225 -5.916 1.00 93.25 79 PRO A O 1
ATOM 619 N N . GLU A 1 80 ? -4.490 -16.253 -6.124 1.00 90.50 80 GLU A N 1
ATOM 620 C CA . GLU A 1 80 ? -4.601 -16.807 -4.764 1.00 90.50 80 GLU A CA 1
ATOM 621 C C . GLU A 1 80 ? -4.434 -15.769 -3.632 1.00 90.50 80 GLU A C 1
ATOM 623 O O . GLU A 1 80 ? -4.111 -16.120 -2.497 1.00 90.50 80 GLU A O 1
ATOM 628 N N . ARG A 1 81 ? -4.655 -14.476 -3.914 1.00 92.75 81 ARG A N 1
ATOM 629 C CA . ARG A 1 81 ? -4.494 -13.394 -2.929 1.00 92.75 81 ARG A CA 1
ATOM 630 C C . ARG A 1 81 ? -5.475 -13.529 -1.768 1.00 92.75 81 ARG A C 1
ATOM 632 O O . ARG A 1 81 ? -5.125 -13.187 -0.637 1.00 92.75 81 ARG A O 1
ATOM 639 N N . GLY A 1 82 ? -6.691 -13.992 -2.071 1.00 90.31 82 GLY A N 1
ATOM 640 C CA . GLY A 1 82 ? -7.817 -13.944 -1.146 1.00 90.31 82 GLY A CA 1
ATOM 641 C C . GLY A 1 82 ? -8.221 -12.509 -0.789 1.00 90.31 82 GLY A C 1
ATOM 642 O O . GLY A 1 82 ? -7.673 -11.525 -1.300 1.00 90.31 82 GLY A O 1
ATOM 643 N N . ARG A 1 83 ? -9.194 -12.394 0.114 1.00 91.00 83 ARG A N 1
ATOM 644 C CA . ARG A 1 83 ? -9.628 -11.112 0.677 1.00 91.00 83 ARG A CA 1
ATOM 645 C C . ARG A 1 83 ? -8.837 -10.811 1.936 1.00 91.00 83 ARG A C 1
ATOM 647 O O . ARG A 1 83 ? -8.618 -11.706 2.748 1.00 91.00 83 ARG A O 1
ATOM 654 N N . TRP A 1 84 ? -8.435 -9.564 2.143 1.00 93.69 84 TRP A N 1
ATOM 655 C CA . TRP A 1 84 ? -7.761 -9.208 3.389 1.00 93.69 84 TRP A CA 1
ATOM 656 C C . TRP A 1 84 ? -8.758 -8.838 4.482 1.00 93.69 84 TRP A C 1
ATOM 658 O O . TRP A 1 84 ? -9.598 -7.957 4.309 1.00 93.69 84 TRP A O 1
ATOM 668 N N . GLU A 1 85 ? -8.650 -9.509 5.627 1.00 93.44 85 GLU A N 1
ATOM 669 C CA . GLU A 1 85 ? -9.565 -9.335 6.752 1.00 93.44 85 GLU A CA 1
ATOM 670 C C . GLU A 1 85 ? -8.815 -9.121 8.065 1.00 93.44 85 GLU A C 1
ATOM 672 O O . GLU A 1 85 ? -7.828 -9.794 8.367 1.00 93.44 85 GLU A O 1
ATOM 677 N N . LEU A 1 86 ? -9.315 -8.185 8.874 1.00 93.19 86 LEU A N 1
ATOM 678 C CA . LEU A 1 86 ? -8.828 -7.948 10.228 1.00 93.19 86 LEU A CA 1
ATOM 679 C C . LEU A 1 86 ? -9.511 -8.918 11.193 1.00 93.19 86 LEU A C 1
ATOM 681 O O . LEU A 1 86 ? -10.686 -8.760 11.526 1.00 93.19 86 LEU A O 1
ATOM 685 N N . LYS A 1 87 ? -8.763 -9.907 11.682 1.00 92.25 87 LYS A N 1
ATOM 686 C CA . LYS A 1 87 ? -9.226 -10.834 12.719 1.00 92.25 87 LYS A CA 1
ATOM 687 C C . LYS A 1 87 ? -8.701 -10.386 14.073 1.00 92.25 87 LYS A C 1
ATOM 689 O O . LYS A 1 87 ? -7.508 -10.160 14.252 1.00 92.25 87 LYS A O 1
ATOM 694 N N . LYS A 1 88 ? -9.617 -10.235 15.030 1.00 88.81 88 LYS A N 1
ATOM 695 C CA . LYS A 1 88 ? -9.287 -9.839 16.400 1.00 88.81 88 LYS A CA 1
ATOM 696 C C . LYS A 1 88 ? -8.313 -10.848 17.010 1.00 88.81 88 LYS A C 1
ATOM 698 O O . LYS A 1 88 ? -8.588 -12.044 16.977 1.00 88.81 88 LYS A O 1
ATOM 703 N N . ASP A 1 89 ? -7.211 -10.349 17.554 1.00 84.44 89 ASP A N 1
ATOM 704 C CA . ASP A 1 89 ? -6.147 -11.159 18.148 1.00 84.44 89 ASP A CA 1
ATOM 705 C C . ASP A 1 89 ? -6.181 -11.030 19.677 1.00 84.44 89 ASP A C 1
ATOM 707 O O . ASP A 1 89 ? -6.551 -11.960 20.393 1.00 84.44 89 ASP A O 1
ATOM 711 N N . VAL A 1 90 ? -5.922 -9.821 20.184 1.00 82.06 90 VAL A N 1
ATOM 712 C CA . VAL A 1 90 ? -5.822 -9.534 21.622 1.00 82.06 90 VAL A CA 1
ATOM 713 C C . VAL A 1 90 ? -6.610 -8.269 21.970 1.00 82.06 90 VAL A C 1
ATOM 715 O O . VAL A 1 90 ? -6.651 -7.320 21.193 1.00 82.06 90 VAL A O 1
ATOM 718 N N . SER A 1 91 ? -7.214 -8.221 23.160 1.00 80.44 91 SER A N 1
ATOM 719 C CA . SER A 1 91 ? -7.723 -6.979 23.761 1.00 80.44 91 SER A CA 1
ATOM 720 C C . SER A 1 91 ? -7.164 -6.809 25.164 1.00 80.44 91 SER A C 1
ATOM 722 O O . SER A 1 91 ? -7.243 -7.732 25.973 1.00 80.44 91 SER A O 1
ATOM 724 N N . ILE A 1 92 ? -6.640 -5.621 25.456 1.00 76.94 92 ILE A N 1
ATOM 725 C CA . ILE A 1 92 ? -6.161 -5.233 26.783 1.00 76.94 92 ILE A CA 1
ATOM 726 C C . ILE A 1 92 ? -6.727 -3.851 27.081 1.00 76.94 92 ILE A C 1
ATOM 728 O O . ILE A 1 92 ? -6.429 -2.899 26.362 1.00 76.94 92 ILE A O 1
ATOM 732 N N . SER A 1 93 ? -7.506 -3.736 28.161 1.00 79.81 93 SER A N 1
ATOM 733 C CA . SER A 1 93 ? -8.226 -2.495 28.478 1.00 79.81 93 SER A CA 1
ATOM 734 C C . SER A 1 93 ? -9.101 -2.062 27.283 1.00 79.81 93 SER A C 1
ATOM 736 O O . SER A 1 93 ? -9.705 -2.913 26.625 1.00 79.81 93 SER A O 1
ATOM 738 N N . ASP A 1 94 ? -9.123 -0.769 26.970 1.00 82.06 94 ASP A N 1
ATOM 739 C CA . ASP A 1 94 ? -9.834 -0.177 25.830 1.00 82.06 94 ASP A CA 1
ATOM 740 C C . ASP A 1 94 ? -9.043 -0.225 24.508 1.00 82.06 94 ASP A C 1
ATOM 742 O O . ASP A 1 94 ? -9.358 0.504 23.566 1.00 82.06 94 ASP A O 1
ATOM 746 N N . VAL A 1 95 ? -8.001 -1.061 24.417 1.00 81.31 95 VAL A N 1
ATOM 747 C CA . VAL A 1 95 ? -7.202 -1.246 23.198 1.00 81.31 95 VAL A CA 1
ATOM 748 C C . VAL A 1 95 ? -7.372 -2.664 22.671 1.00 81.31 95 VAL A C 1
ATOM 750 O O . VAL A 1 95 ? -7.225 -3.653 23.391 1.00 81.31 95 VAL A O 1
ATOM 753 N N . SER A 1 96 ? -7.663 -2.771 21.379 1.00 88.12 96 SER A N 1
ATOM 754 C CA . SER A 1 96 ? -7.747 -4.031 20.648 1.00 88.12 96 SER A CA 1
ATOM 755 C C . SER A 1 96 ? -6.687 -4.094 19.555 1.00 88.12 96 SER A C 1
ATOM 757 O O . SER A 1 96 ? -6.430 -3.113 18.862 1.00 88.12 96 SER A O 1
ATOM 759 N N . SER A 1 97 ? -6.092 -5.272 19.404 1.00 87.88 97 SER A N 1
ATOM 760 C CA . SER A 1 97 ? -5.173 -5.636 18.334 1.00 87.88 97 SER A CA 1
ATOM 761 C C . SER A 1 97 ? -5.855 -6.628 17.398 1.00 87.88 97 SER A C 1
ATOM 763 O O . SER A 1 97 ? -6.562 -7.544 17.833 1.00 87.88 97 SER A O 1
ATOM 765 N N . PHE A 1 98 ? -5.661 -6.424 16.104 1.00 91.75 98 PHE A N 1
ATOM 766 C CA . PHE A 1 98 ? -6.231 -7.224 15.036 1.00 91.75 98 PHE A CA 1
ATOM 767 C C . PHE A 1 98 ? -5.117 -7.614 14.082 1.00 91.75 98 PHE A C 1
ATOM 769 O O . PHE A 1 98 ? -4.348 -6.764 13.636 1.00 91.75 98 PHE A O 1
ATOM 776 N N . LYS A 1 99 ? -5.066 -8.888 13.721 1.00 92.81 99 LYS A N 1
ATOM 777 C CA . LYS A 1 99 ? -4.173 -9.383 12.686 1.00 92.81 99 LYS A CA 1
ATOM 778 C C . LYS A 1 99 ? -4.855 -9.260 11.331 1.00 92.81 99 LYS A C 1
ATOM 780 O O . LYS A 1 99 ? -5.978 -9.734 11.164 1.00 92.81 99 LYS A O 1
ATOM 785 N N . LEU A 1 100 ? -4.170 -8.657 10.366 1.00 93.75 100 LEU A N 1
ATOM 786 C CA . LEU A 1 100 ? -4.574 -8.713 8.968 1.00 93.75 100 LEU A CA 1
ATOM 787 C C . LEU A 1 100 ? -4.179 -10.081 8.416 1.00 93.75 100 LEU A C 1
ATOM 789 O O . LEU A 1 100 ? -3.026 -10.502 8.541 1.00 93.75 100 LEU A O 1
ATOM 793 N N . ILE A 1 101 ? -5.137 -10.789 7.836 1.00 92.81 101 ILE A N 1
ATOM 794 C CA . ILE A 1 101 ? -4.918 -12.097 7.225 1.00 92.81 101 ILE A CA 1
ATOM 795 C C . ILE A 1 101 ? -5.507 -12.129 5.816 1.00 92.81 101 ILE A C 1
ATOM 797 O O . ILE A 1 101 ? -6.428 -11.375 5.515 1.00 92.81 101 ILE A O 1
ATOM 801 N N . ALA A 1 102 ? -5.002 -13.027 4.974 1.00 91.88 102 ALA A N 1
ATOM 802 C CA . ALA A 1 102 ? -5.661 -13.389 3.727 1.00 91.88 102 ALA A CA 1
ATOM 803 C C . ALA A 1 102 ? -6.692 -14.493 4.010 1.00 91.88 102 ALA A C 1
ATOM 805 O O . ALA A 1 102 ? -6.336 -15.562 4.511 1.00 91.88 102 ALA A O 1
ATOM 806 N N . ASP A 1 103 ? -7.963 -14.211 3.743 1.00 89.75 103 ASP A N 1
ATOM 807 C CA . ASP A 1 103 ? -9.072 -15.153 3.842 1.00 89.75 103 ASP A CA 1
ATOM 808 C C . ASP A 1 103 ? -9.414 -15.701 2.447 1.00 89.75 103 ASP A C 1
ATOM 810 O O . ASP A 1 103 ? -9.633 -14.951 1.490 1.00 89.75 103 ASP A O 1
ATOM 814 N N . GLY A 1 104 ? -9.425 -17.030 2.324 1.00 85.19 104 GLY A N 1
ATOM 815 C CA . GLY A 1 104 ? -9.597 -17.722 1.045 1.00 85.19 104 GLY A CA 1
ATOM 816 C C . GLY A 1 104 ? -8.347 -17.723 0.153 1.00 85.19 104 GLY A C 1
ATOM 817 O O . GLY A 1 104 ? -7.256 -17.356 0.575 1.00 85.19 104 GLY A O 1
ATOM 818 N N . ALA A 1 105 ? -8.519 -18.192 -1.086 1.00 84.31 105 ALA A N 1
ATOM 819 C CA . ALA A 1 105 ? -7.463 -18.309 -2.101 1.00 84.31 105 ALA A CA 1
ATOM 820 C C . ALA A 1 105 ? -8.007 -17.984 -3.504 1.00 84.31 105 ALA A C 1
ATOM 822 O O . ALA A 1 105 ? -7.756 -18.691 -4.475 1.00 84.31 105 ALA A O 1
ATOM 823 N N . THR A 1 106 ? -8.834 -16.944 -3.601 1.00 89.75 106 THR A N 1
ATOM 824 C CA . THR A 1 106 ? -9.376 -16.472 -4.878 1.00 89.75 106 THR A CA 1
ATOM 825 C C . THR A 1 106 ? -8.407 -15.519 -5.558 1.00 89.75 106 THR A C 1
ATOM 827 O O . THR A 1 106 ? -7.741 -14.722 -4.890 1.00 89.75 106 THR A O 1
ATOM 830 N N . ASP A 1 107 ? -8.381 -15.571 -6.885 1.00 92.88 107 ASP A N 1
ATOM 831 C CA . ASP A 1 107 ? -7.700 -14.572 -7.700 1.00 92.88 107 ASP A CA 1
ATOM 832 C C . ASP A 1 107 ? -8.392 -13.216 -7.544 1.00 92.88 107 ASP A C 1
ATOM 834 O O . ASP A 1 107 ? -9.619 -13.141 -7.443 1.00 92.88 107 ASP A O 1
ATOM 838 N N . TYR A 1 108 ? -7.597 -12.152 -7.508 1.00 93.44 108 TYR A N 1
ATOM 839 C CA . TYR A 1 108 ? -8.064 -10.779 -7.343 1.00 93.44 108 TYR A CA 1
ATOM 840 C C . TYR A 1 108 ? -7.643 -9.945 -8.546 1.00 93.44 108 TYR A C 1
ATOM 842 O O . TYR A 1 108 ? -6.452 -9.834 -8.841 1.00 93.44 108 TYR A O 1
ATOM 850 N N . ASN A 1 109 ? -8.613 -9.344 -9.230 1.00 96.00 109 ASN A N 1
ATOM 851 C CA . ASN A 1 109 ? -8.350 -8.406 -10.320 1.00 96.00 109 ASN A CA 1
ATOM 852 C C . ASN A 1 109 ? -8.453 -6.948 -9.836 1.00 96.00 109 ASN A C 1
ATOM 854 O O . ASN A 1 109 ? -8.751 -6.668 -8.672 1.00 96.00 109 ASN A O 1
ATOM 858 N N . ARG A 1 110 ? -8.224 -5.991 -10.746 1.00 95.44 110 ARG A N 1
ATOM 859 C CA . ARG A 1 110 ? -8.258 -4.556 -10.418 1.00 95.44 110 ARG A CA 1
ATOM 860 C C . ARG A 1 110 ? -9.620 -4.090 -9.888 1.00 95.44 110 ARG A C 1
ATOM 862 O O . ARG A 1 110 ? -9.675 -3.215 -9.031 1.00 95.44 110 ARG A O 1
ATOM 869 N N . GLY A 1 111 ? -10.721 -4.649 -10.386 1.00 95.62 111 GLY A N 1
ATOM 870 C CA . GLY A 1 111 ? -12.070 -4.313 -9.924 1.00 95.62 111 GLY A CA 1
ATOM 871 C C . GLY A 1 111 ? -12.322 -4.747 -8.478 1.00 95.62 111 GLY A C 1
ATOM 872 O O . GLY A 1 111 ? -12.879 -3.974 -7.691 1.00 95.62 111 GLY A O 1
ATOM 873 N N . ASP A 1 112 ? -11.858 -5.944 -8.114 1.00 95.12 112 ASP A N 1
ATOM 874 C CA . ASP A 1 112 ? -11.942 -6.460 -6.742 1.00 95.12 112 ASP A CA 1
ATOM 875 C C . ASP A 1 112 ? -11.094 -5.608 -5.791 1.00 95.12 112 ASP A C 1
ATOM 877 O O . ASP A 1 112 ? -11.573 -5.174 -4.741 1.00 95.12 112 ASP A O 1
ATOM 881 N N . LEU A 1 113 ? -9.868 -5.275 -6.209 1.00 95.25 113 LEU A N 1
ATOM 882 C CA . LEU A 1 113 ? -8.979 -4.377 -5.478 1.00 95.25 113 LEU A CA 1
ATOM 883 C C . LEU A 1 113 ? -9.611 -2.995 -5.263 1.00 95.25 113 LEU A C 1
ATOM 885 O O . LEU A 1 113 ? -9.624 -2.498 -4.140 1.00 95.25 113 LEU A O 1
ATOM 889 N N . ASN A 1 114 ? -10.158 -2.375 -6.312 1.00 96.00 114 ASN A N 1
ATOM 890 C CA . ASN A 1 114 ? -10.815 -1.070 -6.205 1.00 96.00 114 ASN A CA 1
ATOM 891 C C . ASN A 1 114 ? -11.966 -1.112 -5.193 1.00 96.00 114 ASN A C 1
ATOM 893 O O . ASN A 1 114 ? -12.129 -0.194 -4.390 1.00 96.00 114 ASN A O 1
ATOM 897 N N . THR A 1 115 ? -12.743 -2.197 -5.204 1.00 95.50 115 THR A N 1
ATOM 898 C CA . THR A 1 115 ? -13.836 -2.407 -4.251 1.00 95.50 115 THR A CA 1
ATOM 899 C C . THR A 1 115 ? -13.310 -2.543 -2.821 1.00 95.50 115 THR A C 1
ATOM 901 O O . THR A 1 115 ? -13.855 -1.922 -1.908 1.00 95.50 115 THR A O 1
ATOM 904 N N . GLU A 1 116 ? -12.241 -3.313 -2.612 1.00 94.88 116 GLU A N 1
ATOM 905 C CA . GLU A 1 116 ? -11.608 -3.496 -1.302 1.00 94.88 116 GLU A CA 1
ATOM 906 C C . GLU A 1 116 ? -11.014 -2.186 -0.761 1.00 94.88 116 GLU A C 1
ATOM 908 O O . GLU A 1 116 ? -11.274 -1.826 0.388 1.00 94.88 116 GLU A O 1
ATOM 913 N N . LEU A 1 117 ? -10.300 -1.422 -1.596 1.00 95.88 117 LEU A N 1
ATOM 914 C CA . LEU A 1 117 ? -9.762 -0.107 -1.239 1.00 95.88 117 LEU A CA 1
ATOM 915 C C . LEU A 1 117 ? -10.882 0.873 -0.878 1.00 95.88 117 LEU A C 1
ATOM 917 O O . LEU A 1 117 ? -10.803 1.539 0.155 1.00 95.88 117 LEU A O 1
ATOM 921 N N . GLN A 1 118 ? -11.954 0.928 -1.675 1.00 96.19 118 GLN A N 1
ATOM 922 C CA . GLN A 1 118 ? -13.110 1.774 -1.379 1.00 96.19 118 GLN A CA 1
ATOM 923 C C . GLN A 1 118 ? -13.735 1.412 -0.028 1.00 96.19 118 GLN A C 1
ATOM 925 O O . GLN A 1 118 ? -14.037 2.298 0.769 1.00 96.19 118 GLN A O 1
ATOM 930 N N . GLN A 1 119 ? -13.927 0.119 0.248 1.00 95.25 119 GLN A N 1
ATOM 931 C CA . GLN A 1 119 ? -14.469 -0.354 1.524 1.00 95.25 119 GLN A CA 1
ATOM 932 C C . GLN A 1 119 ? -13.557 0.017 2.694 1.00 95.25 119 GLN A C 1
ATOM 934 O O . GLN A 1 119 ? -14.042 0.508 3.714 1.00 95.25 119 GLN A O 1
ATOM 939 N N . TYR A 1 120 ? -12.246 -0.178 2.538 1.00 95.56 120 TYR A N 1
ATOM 940 C CA . TYR A 1 120 ? -11.262 0.181 3.549 1.00 95.56 120 TYR A CA 1
ATOM 941 C C . TYR A 1 120 ? -11.311 1.679 3.862 1.00 95.56 120 TYR A C 1
ATOM 943 O O . TYR A 1 120 ? -11.511 2.042 5.019 1.00 95.56 120 TYR A O 1
ATOM 951 N N . PHE A 1 121 ? -11.219 2.555 2.859 1.00 96.44 121 PHE A N 1
ATOM 952 C CA . PHE A 1 121 ? -11.233 4.001 3.094 1.00 96.44 121 PHE A CA 1
ATOM 953 C C . PHE A 1 121 ? -12.582 4.512 3.608 1.00 96.44 121 PHE A C 1
ATOM 955 O O . PHE A 1 121 ? -12.605 5.396 4.460 1.00 96.44 121 PHE A O 1
ATOM 962 N N . ASN A 1 122 ? -13.699 3.914 3.185 1.00 94.88 122 ASN A N 1
ATOM 963 C CA . ASN A 1 122 ? -15.018 4.239 3.733 1.00 94.88 122 ASN A CA 1
ATOM 964 C C . ASN A 1 122 ? -15.166 3.835 5.208 1.00 94.88 122 ASN A C 1
ATOM 966 O O . ASN A 1 122 ? -16.005 4.398 5.906 1.00 94.88 122 ASN A O 1
ATOM 970 N N . SER A 1 123 ? -14.371 2.878 5.697 1.00 94.25 123 SER A N 1
ATOM 971 C CA . SER A 1 123 ? -14.359 2.493 7.117 1.00 94.25 123 SER A CA 1
ATOM 972 C C . SER A 1 123 ? -13.642 3.506 8.021 1.00 94.25 123 SER A C 1
ATOM 974 O O . SER A 1 123 ? -13.723 3.404 9.248 1.00 94.25 123 SER A O 1
ATOM 976 N N . LEU A 1 124 ? -12.949 4.486 7.432 1.00 95.44 124 LEU A N 1
ATOM 977 C CA . LEU A 1 124 ? -12.187 5.500 8.149 1.00 95.44 124 LEU A CA 1
ATOM 978 C C . LEU A 1 124 ? -13.006 6.788 8.291 1.00 95.44 124 LEU A C 1
ATOM 980 O O . LEU A 1 124 ? -13.702 7.208 7.367 1.00 95.44 124 LEU A O 1
ATOM 984 N N . GLU A 1 125 ? -12.898 7.436 9.448 1.00 94.44 125 GLU A N 1
ATOM 985 C CA . GLU A 1 125 ? -13.407 8.792 9.658 1.00 94.44 125 GLU A CA 1
ATOM 986 C C . GLU A 1 125 ? -12.384 9.826 9.177 1.00 94.44 125 GLU A C 1
ATOM 988 O O . GLU A 1 125 ? -12.731 10.736 8.422 1.00 94.44 125 GLU A O 1
ATOM 993 N N . SER A 1 126 ? -11.120 9.677 9.594 1.00 93.75 126 SER A N 1
ATOM 994 C CA . SER A 1 126 ? -10.035 10.564 9.164 1.00 93.75 126 SER A CA 1
ATOM 995 C C . SER A 1 126 ? -8.674 9.882 9.116 1.00 93.75 126 SER A C 1
ATOM 997 O O . SER A 1 126 ? -8.412 8.930 9.857 1.00 93.75 126 SER A O 1
ATOM 999 N N . ILE A 1 127 ? -7.777 10.422 8.291 1.00 94.38 127 ILE A N 1
ATOM 1000 C CA . ILE A 1 127 ? -6.383 9.987 8.173 1.00 94.38 127 ILE A CA 1
ATOM 1001 C C . ILE A 1 127 ? -5.493 11.074 8.780 1.00 94.38 127 ILE A C 1
ATOM 1003 O O . ILE A 1 127 ? -5.510 12.230 8.370 1.00 94.38 127 ILE A O 1
ATOM 1007 N N . LYS A 1 128 ? -4.687 10.718 9.783 1.00 90.50 128 LYS A N 1
ATOM 1008 C CA . LYS A 1 128 ? -3.769 11.657 10.453 1.00 90.50 128 LYS A CA 1
ATOM 1009 C C . LYS A 1 128 ? -2.365 11.584 9.882 1.00 90.50 128 LYS A C 1
ATOM 1011 O O . LYS A 1 128 ? -1.717 12.609 9.672 1.00 90.50 128 LYS A O 1
ATOM 1016 N N . ARG A 1 129 ? -1.879 10.371 9.635 1.00 91.12 129 ARG A N 1
ATOM 1017 C CA . ARG A 1 129 ? -0.522 10.131 9.145 1.00 91.12 129 ARG A CA 1
ATOM 1018 C C . ARG A 1 129 ? -0.525 8.925 8.228 1.00 91.12 129 ARG A C 1
ATOM 1020 O O . ARG A 1 129 ? -1.196 7.940 8.492 1.00 91.12 129 ARG A O 1
ATOM 1027 N N . VAL A 1 130 ? 0.277 9.001 7.176 1.00 94.56 130 VAL A N 1
ATOM 1028 C CA . VAL A 1 130 ? 0.565 7.869 6.298 1.00 94.56 130 VAL A CA 1
ATOM 1029 C C . VAL A 1 130 ? 2.051 7.874 5.974 1.00 94.56 130 VAL A C 1
ATOM 1031 O O . VAL A 1 130 ? 2.644 8.929 5.732 1.00 94.56 130 VAL A O 1
ATOM 1034 N N . LYS A 1 131 ? 2.668 6.697 6.034 1.00 91.75 131 LYS A N 1
ATOM 1035 C CA . LYS A 1 131 ? 4.056 6.450 5.647 1.00 91.75 131 LYS A CA 1
ATOM 1036 C C . LYS A 1 131 ? 4.081 5.185 4.796 1.00 91.75 131 LYS A C 1
ATOM 1038 O O . LYS A 1 131 ? 3.638 4.134 5.249 1.00 91.75 131 LYS A O 1
ATOM 1043 N N . CYS A 1 132 ? 4.645 5.281 3.600 1.00 93.38 132 CYS A N 1
ATOM 1044 C CA . CYS A 1 132 ? 4.955 4.133 2.761 1.00 93.38 132 CYS A CA 1
ATOM 1045 C C . CYS A 1 132 ? 6.456 4.150 2.474 1.00 93.38 132 CYS A C 1
ATOM 1047 O O . CYS A 1 132 ? 6.999 5.186 2.090 1.00 93.38 132 CYS A O 1
ATOM 1049 N N . LYS A 1 133 ? 7.149 3.049 2.761 1.00 88.12 133 LYS A N 1
ATOM 1050 C CA . LYS A 1 133 ? 8.607 2.951 2.622 1.00 88.12 133 LYS A CA 1
ATOM 1051 C C . LYS A 1 133 ? 8.994 1.590 2.083 1.00 88.12 133 LYS A C 1
ATOM 1053 O O . LYS A 1 133 ? 8.327 0.605 2.380 1.00 88.12 133 LYS A O 1
ATOM 1058 N N . ILE A 1 134 ? 10.113 1.537 1.374 1.00 87.31 134 ILE A N 1
ATOM 1059 C CA . ILE A 1 134 ? 10.760 0.273 1.038 1.00 87.31 134 ILE A CA 1
ATOM 1060 C C . ILE A 1 134 ? 11.246 -0.362 2.348 1.00 87.31 134 ILE A C 1
ATOM 1062 O O . ILE A 1 134 ? 12.002 0.259 3.096 1.00 87.31 134 ILE A O 1
ATOM 1066 N N . ASP A 1 135 ? 10.782 -1.574 2.630 1.00 86.25 135 ASP A N 1
ATOM 1067 C CA . ASP A 1 135 ? 11.342 -2.442 3.668 1.00 86.25 135 ASP A CA 1
ATOM 1068 C C . ASP A 1 135 ? 12.531 -3.224 3.103 1.00 86.25 135 ASP A C 1
ATOM 1070 O O . ASP A 1 135 ? 13.625 -3.217 3.661 1.00 86.25 135 ASP A O 1
ATOM 1074 N N . MET A 1 136 ? 12.319 -3.858 1.949 1.00 81.50 136 MET A N 1
ATOM 1075 C CA . MET A 1 136 ? 13.315 -4.686 1.285 1.00 81.50 136 MET A CA 1
ATOM 1076 C C . MET A 1 136 ? 13.080 -4.672 -0.218 1.00 81.50 136 MET A C 1
ATOM 1078 O O . MET A 1 136 ? 11.944 -4.739 -0.672 1.00 81.50 136 MET A O 1
ATOM 1082 N N . ILE A 1 137 ? 14.153 -4.632 -0.991 1.00 85.56 137 ILE A N 1
ATOM 1083 C CA . ILE A 1 137 ? 14.104 -4.885 -2.429 1.00 85.56 137 ILE A CA 1
ATOM 1084 C C . ILE A 1 137 ? 14.448 -6.361 -2.618 1.00 85.56 137 ILE A C 1
ATOM 1086 O O . ILE A 1 137 ? 15.473 -6.812 -2.111 1.00 85.56 137 ILE A O 1
ATOM 1090 N N . GLU A 1 138 ? 13.587 -7.109 -3.301 1.00 85.25 138 GLU A N 1
ATOM 1091 C CA . GLU A 1 138 ? 13.782 -8.544 -3.536 1.00 85.25 138 GLU A CA 1
ATOM 1092 C C . GLU A 1 138 ? 14.424 -8.804 -4.900 1.00 85.25 138 GLU A C 1
ATOM 1094 O O . GLU A 1 138 ? 15.321 -9.634 -5.011 1.00 85.25 138 GLU A O 1
ATOM 1099 N N . GLU A 1 139 ? 13.999 -8.063 -5.923 1.00 89.81 139 GLU A N 1
ATOM 1100 C CA . GLU A 1 139 ? 14.483 -8.200 -7.295 1.00 89.81 139 GLU A CA 1
ATOM 1101 C C . GLU A 1 139 ? 14.374 -6.861 -8.027 1.00 89.81 139 GLU A C 1
ATOM 1103 O O . GLU A 1 139 ? 13.365 -6.168 -7.890 1.00 89.81 139 GLU A O 1
ATOM 1108 N N . ILE A 1 140 ? 15.396 -6.499 -8.806 1.00 87.75 140 ILE A N 1
ATOM 1109 C CA . ILE A 1 140 ? 15.370 -5.331 -9.694 1.00 87.75 140 ILE A CA 1
ATOM 1110 C C . ILE A 1 140 ? 15.808 -5.751 -11.086 1.00 87.75 140 ILE A C 1
ATOM 1112 O O . ILE A 1 140 ? 16.915 -6.245 -11.284 1.00 87.75 140 ILE A O 1
ATOM 1116 N N . GLU A 1 141 ? 14.965 -5.423 -12.051 1.00 89.19 141 GLU A N 1
ATOM 1117 C CA . GLU A 1 141 ? 15.297 -5.348 -13.459 1.00 89.19 141 GLU A CA 1
ATOM 1118 C C . GLU A 1 141 ? 15.201 -3.873 -13.866 1.00 89.19 141 GLU A C 1
ATOM 1120 O O . GLU A 1 141 ? 14.089 -3.342 -14.001 1.00 89.19 141 GLU A O 1
ATOM 1125 N N . PRO A 1 142 ? 16.344 -3.175 -14.002 1.00 82.31 142 PRO A N 1
ATOM 1126 C CA . PRO A 1 142 ? 16.356 -1.726 -14.147 1.00 82.31 142 PRO A CA 1
ATOM 1127 C C . PRO A 1 142 ? 15.435 -1.243 -15.268 1.00 82.31 142 PRO A C 1
ATOM 1129 O O . PRO A 1 142 ? 15.414 -1.821 -16.353 1.00 82.31 142 PRO A O 1
ATOM 1132 N N . GLU A 1 143 ? 14.671 -0.184 -14.985 1.00 82.00 143 GLU A N 1
ATOM 1133 C CA . GLU A 1 143 ? 13.709 0.442 -15.909 1.00 82.00 143 GLU A CA 1
ATOM 1134 C C . GLU A 1 143 ? 12.545 -0.452 -16.382 1.00 82.00 143 GLU A C 1
ATOM 1136 O O . GLU A 1 143 ? 11.702 0.033 -17.137 1.00 82.00 143 GLU A O 1
ATOM 1141 N N . ARG A 1 144 ? 12.457 -1.717 -15.941 1.00 89.19 144 ARG A N 1
ATOM 1142 C CA . ARG A 1 144 ? 11.453 -2.684 -16.411 1.00 89.19 144 ARG A CA 1
ATOM 1143 C C . ARG A 1 144 ? 10.538 -3.193 -15.308 1.00 89.19 144 ARG A C 1
ATOM 1145 O O . ARG A 1 144 ? 9.325 -3.033 -15.413 1.00 89.19 144 ARG A O 1
ATOM 1152 N N . ALA A 1 145 ? 11.097 -3.839 -14.289 1.00 93.31 145 ALA A N 1
ATOM 1153 C CA . ALA A 1 145 ? 10.320 -4.517 -13.258 1.00 93.31 145 ALA A CA 1
ATOM 1154 C C . ALA A 1 145 ? 11.054 -4.513 -11.920 1.00 93.31 145 ALA A C 1
ATOM 1156 O O . ALA A 1 145 ? 12.279 -4.613 -11.872 1.00 93.31 145 ALA A O 1
ATOM 1157 N N . VAL A 1 146 ? 10.306 -4.415 -10.823 1.00 94.12 146 VAL A N 1
ATOM 1158 C CA . VAL A 1 146 ? 10.864 -4.501 -9.470 1.00 94.12 146 VAL A CA 1
ATOM 1159 C C . VAL A 1 146 ? 9.927 -5.285 -8.570 1.00 94.12 146 VAL A C 1
ATOM 1161 O O . VAL A 1 146 ? 8.739 -4.984 -8.494 1.00 94.12 146 VAL A O 1
ATOM 1164 N N . THR A 1 147 ? 10.479 -6.243 -7.831 1.00 96.06 147 THR A N 1
ATOM 1165 C CA . THR A 1 147 ? 9.784 -6.903 -6.725 1.00 96.06 147 THR A CA 1
ATOM 1166 C C . THR A 1 147 ? 10.339 -6.363 -5.417 1.00 96.06 147 THR A C 1
ATOM 1168 O O . THR A 1 147 ? 11.549 -6.398 -5.177 1.00 96.06 147 THR A O 1
ATOM 1171 N N . LEU A 1 148 ? 9.471 -5.844 -4.555 1.00 93.50 148 LEU A N 1
ATOM 1172 C CA . LEU A 1 148 ? 9.888 -5.250 -3.290 1.00 93.50 148 LEU A CA 1
ATOM 1173 C C . LEU A 1 148 ? 8.851 -5.457 -2.193 1.00 93.50 148 LEU A C 1
ATOM 1175 O O . LEU A 1 148 ? 7.657 -5.573 -2.451 1.00 93.50 148 LEU A O 1
ATOM 1179 N N . ARG A 1 149 ? 9.311 -5.465 -0.946 1.00 93.81 149 ARG A N 1
ATOM 1180 C CA . ARG A 1 149 ? 8.457 -5.358 0.230 1.00 93.81 149 ARG A CA 1
ATOM 1181 C C . ARG A 1 149 ? 8.353 -3.905 0.650 1.00 93.81 149 ARG A C 1
ATOM 1183 O O . ARG A 1 149 ? 9.369 -3.225 0.814 1.00 93.81 149 ARG A O 1
ATOM 1190 N N . ILE A 1 150 ? 7.130 -3.446 0.864 1.00 93.44 150 ILE A N 1
ATOM 1191 C CA . ILE A 1 150 ? 6.844 -2.147 1.456 1.00 93.44 150 ILE A CA 1
ATOM 1192 C C . ILE A 1 150 ? 6.404 -2.298 2.902 1.00 93.44 150 ILE A C 1
ATOM 1194 O O . ILE A 1 150 ? 5.695 -3.237 3.259 1.00 93.44 150 ILE A O 1
ATOM 1198 N N . LYS A 1 151 ? 6.767 -1.307 3.708 1.00 92.19 151 LYS A N 1
ATOM 1199 C CA . LYS A 1 151 ? 6.156 -1.027 4.999 1.00 92.19 151 LYS A CA 1
ATOM 1200 C C . LYS A 1 151 ? 5.144 0.095 4.826 1.00 92.19 151 LYS A C 1
ATOM 1202 O O . LYS A 1 151 ? 5.504 1.215 4.455 1.00 92.19 151 LYS A O 1
ATOM 1207 N N . TYR A 1 152 ? 3.897 -0.205 5.148 1.00 94.56 152 TYR A N 1
ATOM 1208 C CA . TYR A 1 152 ? 2.780 0.721 5.161 1.00 94.56 152 TYR A CA 1
ATOM 1209 C C . TYR A 1 152 ? 2.361 0.999 6.603 1.00 94.56 152 TYR A C 1
ATOM 1211 O O . TYR A 1 152 ? 2.077 0.075 7.364 1.00 94.56 152 TYR A O 1
ATOM 1219 N N . ILE A 1 153 ? 2.342 2.275 6.981 1.00 93.12 153 ILE A N 1
ATOM 1220 C CA . ILE A 1 153 ? 1.828 2.728 8.272 1.00 93.12 153 ILE A CA 1
ATOM 1221 C C . ILE A 1 153 ? 0.760 3.778 8.016 1.00 93.12 153 ILE A C 1
ATOM 1223 O O . ILE A 1 153 ? 1.052 4.777 7.354 1.00 93.12 153 ILE A O 1
ATOM 1227 N N . LEU A 1 154 ? -0.434 3.580 8.566 1.00 95.44 154 LEU A N 1
ATOM 1228 C CA . LEU A 1 154 ? -1.503 4.572 8.539 1.00 95.44 154 LEU A CA 1
ATOM 1229 C C . LEU A 1 154 ? -2.059 4.768 9.943 1.00 95.44 154 LEU A C 1
ATOM 1231 O O . LEU A 1 154 ? -2.499 3.811 10.567 1.00 95.44 154 LEU A O 1
ATOM 1235 N N . ASP A 1 155 ? -2.069 6.014 10.401 1.00 92.31 155 ASP A N 1
ATOM 1236 C CA . ASP A 1 155 ? -2.688 6.417 11.659 1.00 92.31 155 ASP A CA 1
ATOM 1237 C C . ASP A 1 155 ? -3.935 7.240 11.355 1.00 92.31 155 ASP A C 1
ATOM 1239 O O . ASP A 1 155 ? -3.912 8.125 10.488 1.00 92.31 155 ASP A O 1
ATOM 1243 N N . GLY A 1 156 ? -5.012 6.995 12.088 1.00 92.00 156 GLY A N 1
ATOM 1244 C CA . GLY A 1 156 ? -6.288 7.632 11.810 1.00 92.00 156 GLY A CA 1
ATOM 1245 C C . GLY A 1 156 ? -7.307 7.481 12.924 1.00 92.00 156 GLY A C 1
ATOM 1246 O O . GLY A 1 156 ? -7.001 7.045 14.035 1.00 92.00 156 GLY A O 1
ATOM 1247 N N . VAL A 1 157 ? -8.531 7.864 12.589 1.00 91.06 157 VAL A N 1
ATOM 1248 C CA . VAL A 1 157 ? -9.730 7.604 13.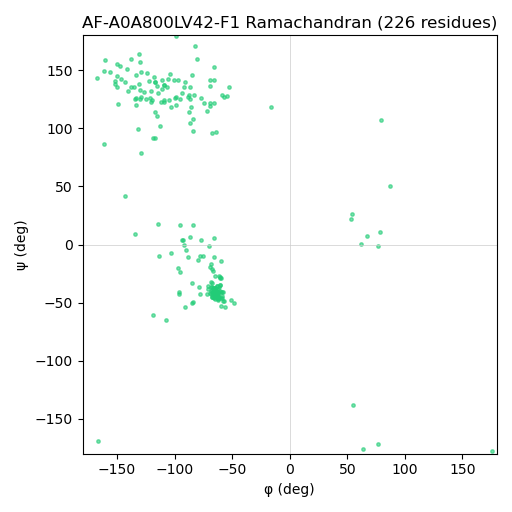385 1.00 91.06 157 VAL A CA 1
ATOM 1249 C C . VAL A 1 157 ? -10.678 6.786 12.518 1.00 91.06 157 VAL A C 1
ATOM 1251 O O . VAL A 1 157 ? -10.849 7.101 11.338 1.00 91.06 157 VAL A O 1
ATOM 1254 N N . ASP A 1 158 ? -11.231 5.706 13.062 1.00 91.75 158 ASP A N 1
ATOM 1255 C CA . ASP A 1 158 ? -12.221 4.883 12.364 1.00 91.75 158 ASP A CA 1
ATOM 1256 C C . ASP A 1 158 ? -13.638 5.473 12.477 1.00 91.75 158 ASP A C 1
ATOM 1258 O O . ASP A 1 158 ? -13.870 6.413 13.229 1.00 91.75 158 ASP A O 1
ATOM 1262 N N . GLN A 1 159 ? -14.609 4.926 11.742 1.00 92.56 159 GLN A N 1
ATOM 1263 C CA . GLN A 1 159 ? -16.006 5.397 11.783 1.00 92.56 159 GLN A CA 1
ATOM 1264 C C . GLN A 1 159 ? -16.678 5.318 13.171 1.00 92.56 159 GLN A C 1
ATOM 1266 O O . GLN A 1 159 ? -17.741 5.906 13.362 1.00 92.56 159 GLN A O 1
ATOM 1271 N N . ASN A 1 160 ? -16.097 4.597 14.135 1.00 89.94 160 ASN A N 1
ATOM 1272 C CA . ASN A 1 160 ? -16.603 4.523 15.507 1.00 89.94 160 ASN A CA 1
ATOM 1273 C C . ASN A 1 160 ? -15.947 5.567 16.428 1.00 89.94 160 ASN A C 1
ATOM 1275 O O . ASN A 1 160 ? -16.205 5.560 17.633 1.00 89.94 160 ASN A O 1
ATOM 1279 N N . GLY A 1 161 ? -15.092 6.442 15.892 1.00 87.44 161 GLY A N 1
ATOM 1280 C CA . GLY A 1 161 ? -14.361 7.451 16.651 1.00 87.44 161 GLY A CA 1
ATOM 1281 C C . GLY A 1 161 ? -13.138 6.906 17.395 1.00 87.44 161 GLY A C 1
ATOM 1282 O O . GLY A 1 161 ? -12.576 7.612 18.236 1.00 87.44 161 GLY A O 1
ATOM 1283 N N . LEU A 1 162 ? -12.712 5.663 17.131 1.00 87.12 162 LEU A N 1
ATOM 1284 C CA . LEU A 1 162 ? -11.537 5.081 17.780 1.00 87.12 162 LEU A CA 1
ATOM 1285 C C . LEU A 1 162 ? -10.264 5.450 17.022 1.00 87.12 162 LEU A C 1
ATOM 1287 O O . LEU A 1 162 ? -10.196 5.355 15.795 1.00 87.12 162 LEU A O 1
ATOM 1291 N N . ALA A 1 163 ? -9.230 5.839 17.768 1.00 88.75 163 ALA A N 1
ATOM 1292 C CA . ALA A 1 163 ? -7.908 6.036 17.197 1.00 88.75 163 ALA A CA 1
ATOM 1293 C C . ALA A 1 163 ? -7.328 4.677 16.804 1.00 88.75 163 ALA A C 1
ATOM 1295 O O . ALA A 1 163 ? -7.402 3.727 17.586 1.00 88.75 163 ALA A O 1
ATOM 1296 N N . PHE A 1 164 ? -6.716 4.592 15.626 1.00 90.62 164 PHE A N 1
ATOM 1297 C CA . PHE A 1 164 ? -6.077 3.367 15.168 1.00 90.62 164 PHE A CA 1
ATOM 1298 C C . PHE A 1 164 ? -4.727 3.623 14.497 1.00 90.62 164 PHE A C 1
ATOM 1300 O O . PHE A 1 164 ? -4.448 4.724 14.018 1.00 90.62 164 PHE A O 1
ATOM 1307 N N . GLN A 1 165 ? -3.917 2.569 14.445 1.00 91.94 165 GLN A N 1
ATOM 1308 C CA . GLN A 1 165 ? -2.715 2.482 13.626 1.00 91.94 165 GLN A CA 1
ATOM 1309 C C . GLN A 1 165 ? -2.701 1.144 12.892 1.00 91.94 165 GLN A C 1
ATOM 1311 O O . GLN A 1 165 ? -2.749 0.081 13.513 1.00 91.94 165 GLN A O 1
ATOM 1316 N N . ASP A 1 166 ? -2.558 1.216 11.578 1.00 94.25 166 ASP A N 1
ATOM 1317 C CA . ASP A 1 166 ? -2.220 0.097 10.716 1.00 94.25 166 ASP A CA 1
ATOM 1318 C C . ASP A 1 166 ? -0.715 0.012 10.538 1.00 94.25 166 ASP A C 1
ATOM 1320 O O . ASP A 1 166 ? -0.051 1.016 10.279 1.00 94.25 166 ASP A O 1
ATOM 1324 N N . ARG A 1 167 ? -0.175 -1.199 10.635 1.00 93.44 167 ARG A N 1
ATOM 1325 C CA . ARG A 1 167 ? 1.190 -1.540 10.236 1.00 93.44 167 ARG A CA 1
ATOM 1326 C C . ARG A 1 167 ? 1.134 -2.782 9.382 1.00 93.44 167 ARG A C 1
ATOM 1328 O O . ARG A 1 167 ? 1.021 -3.890 9.904 1.00 93.44 167 ARG A O 1
ATOM 1335 N N . PHE A 1 168 ? 1.197 -2.581 8.077 1.00 94.44 168 PHE A N 1
ATOM 1336 C CA . PHE A 1 168 ? 1.093 -3.647 7.097 1.00 94.44 168 PHE A CA 1
ATOM 1337 C C . PHE A 1 168 ? 2.375 -3.738 6.285 1.00 94.44 168 PHE A C 1
ATOM 1339 O O . PHE A 1 168 ? 3.010 -2.728 5.976 1.00 94.44 168 PHE A O 1
ATOM 1346 N N . PHE A 1 169 ? 2.743 -4.960 5.939 1.00 93.50 169 PHE A N 1
ATOM 1347 C CA . PHE A 1 169 ? 3.839 -5.256 5.044 1.00 93.50 169 PHE A CA 1
ATOM 1348 C C . PHE A 1 169 ? 3.286 -6.004 3.847 1.00 93.50 169 PHE A C 1
ATOM 1350 O O . PHE A 1 169 ? 2.650 -7.054 3.975 1.00 93.50 169 PHE A O 1
ATOM 1357 N N . TYR A 1 170 ? 3.559 -5.450 2.676 1.00 95.75 170 TYR A N 1
ATOM 1358 C CA . TYR A 1 170 ? 3.113 -6.005 1.412 1.00 95.75 170 TYR A CA 1
ATOM 1359 C C . TYR A 1 170 ? 4.313 -6.274 0.536 1.00 95.75 170 TYR A C 1
ATOM 1361 O O . TYR A 1 170 ? 5.240 -5.471 0.493 1.00 95.75 170 TYR A O 1
ATOM 1369 N N . ARG A 1 171 ? 4.280 -7.383 -0.190 1.00 97.31 171 ARG A N 1
ATOM 1370 C CA . ARG A 1 171 ? 5.133 -7.571 -1.354 1.00 97.31 171 ARG A CA 1
ATOM 1371 C C . ARG A 1 171 ? 4.400 -7.009 -2.559 1.00 97.31 171 ARG A C 1
ATOM 1373 O O . ARG A 1 171 ? 3.254 -7.380 -2.796 1.00 97.31 171 ARG A O 1
ATOM 1380 N N . TRP A 1 172 ? 5.059 -6.130 -3.295 1.00 98.12 172 TRP A N 1
ATOM 1381 C CA . TRP A 1 172 ? 4.580 -5.543 -4.536 1.00 98.12 172 TRP A CA 1
ATOM 1382 C C . TRP A 1 172 ? 5.470 -5.977 -5.690 1.00 98.12 172 TRP A C 1
ATOM 1384 O O . TRP A 1 172 ? 6.697 -5.950 -5.585 1.00 98.12 172 TRP A O 1
ATOM 1394 N N . TRP A 1 173 ? 4.822 -6.334 -6.793 1.00 98.19 173 TRP A N 1
ATOM 1395 C CA . TRP A 1 173 ? 5.460 -6.471 -8.092 1.00 98.19 173 TRP A CA 1
ATOM 1396 C C . TRP A 1 173 ? 5.093 -5.245 -8.911 1.00 98.19 173 TRP A C 1
ATOM 1398 O O . TRP A 1 173 ? 3.912 -4.984 -9.165 1.00 98.19 173 TRP A O 1
ATOM 1408 N N . LEU A 1 174 ? 6.115 -4.488 -9.282 1.00 97.12 174 LEU A N 1
ATOM 1409 C CA . LEU A 1 174 ? 6.012 -3.280 -10.075 1.00 97.12 174 LEU A CA 1
ATOM 1410 C C . LEU A 1 174 ? 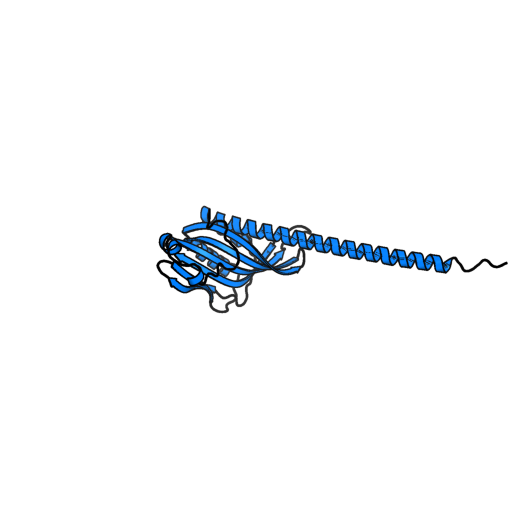6.491 -3.550 -11.495 1.00 97.12 174 LEU A C 1
ATOM 1412 O O . LEU A 1 174 ? 7.496 -4.236 -11.689 1.00 97.12 174 LEU A O 1
ATOM 1416 N N . VAL A 1 175 ? 5.826 -2.943 -12.470 1.00 95.94 175 VAL A N 1
ATOM 1417 C CA . VAL A 1 175 ? 6.318 -2.834 -13.849 1.00 95.94 175 VAL A CA 1
ATOM 1418 C C . VAL A 1 175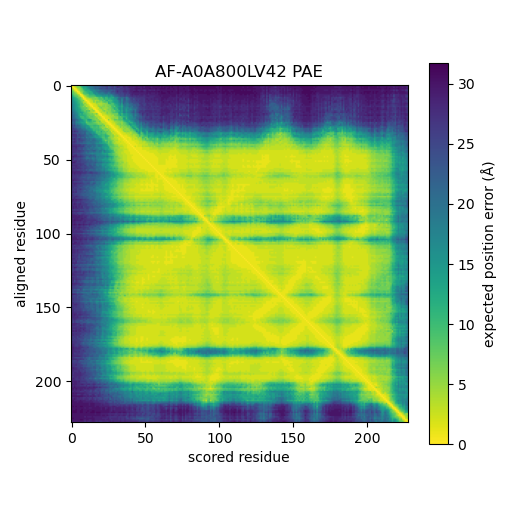 ? 6.355 -1.372 -14.256 1.00 95.94 175 VAL A C 1
ATOM 1420 O O . VAL A 1 175 ? 5.540 -0.578 -13.788 1.00 95.94 175 VAL A O 1
ATOM 1423 N N . ASN A 1 176 ? 7.306 -1.009 -15.106 1.00 93.44 176 ASN A N 1
ATOM 1424 C CA . ASN A 1 176 ? 7.339 0.306 -15.721 1.00 93.44 176 ASN A CA 1
ATOM 1425 C C . ASN A 1 176 ? 6.499 0.288 -17.003 1.00 93.44 176 ASN A C 1
ATOM 1427 O O . ASN A 1 176 ? 6.861 -0.372 -17.976 1.00 93.44 176 ASN A O 1
ATOM 1431 N N . GLU A 1 177 ? 5.398 1.033 -17.014 1.00 93.88 177 GLU A N 1
ATOM 1432 C CA . GLU A 1 177 ? 4.531 1.216 -18.186 1.00 93.88 177 GLU A CA 1
ATOM 1433 C C . GLU A 1 177 ? 4.910 2.469 -19.000 1.00 93.88 177 GLU A C 1
ATOM 1435 O O . GLU A 1 177 ? 4.274 2.799 -20.004 1.00 93.88 177 GLU A O 1
ATOM 1440 N N . GLY A 1 178 ? 5.991 3.158 -18.613 1.00 85.44 178 GLY A N 1
ATOM 1441 C CA . GLY A 1 178 ? 6.571 4.271 -19.352 1.00 85.44 178 GLY A CA 1
ATOM 1442 C C . GLY A 1 178 ? 7.104 3.810 -20.709 1.00 85.44 178 GLY A C 1
ATOM 1443 O O . GLY A 1 178 ? 8.219 3.315 -20.822 1.00 85.44 178 GLY A O 1
ATOM 1444 N N . GLY A 1 179 ? 6.312 3.987 -21.769 1.00 72.94 179 GLY A N 1
ATOM 1445 C CA . GLY A 1 179 ? 6.609 3.485 -23.120 1.00 72.94 179 GLY A CA 1
ATOM 1446 C C . GLY A 1 179 ? 7.821 4.101 -23.843 1.00 72.94 179 GLY A C 1
ATOM 1447 O O . GLY A 1 179 ? 8.035 3.804 -25.017 1.00 72.94 179 GLY A O 1
ATOM 1448 N N . ALA A 1 180 ? 8.607 4.961 -23.189 1.00 74.19 180 ALA A N 1
ATOM 1449 C CA . ALA A 1 180 ? 9.810 5.587 -23.738 1.00 74.19 180 ALA A CA 1
ATOM 1450 C C . ALA A 1 180 ? 11.000 5.413 -22.784 1.00 74.19 180 ALA A C 1
ATOM 1452 O O . ALA A 1 180 ? 10.831 5.416 -21.568 1.00 74.19 180 ALA A O 1
ATOM 1453 N N . ALA A 1 181 ? 12.217 5.312 -23.329 1.00 68.31 181 ALA A N 1
ATOM 1454 C CA . ALA A 1 181 ? 13.432 5.218 -22.519 1.00 68.31 181 ALA A CA 1
ATOM 1455 C C . ALA A 1 181 ? 13.549 6.422 -21.564 1.00 68.31 181 ALA A C 1
ATOM 1457 O O . ALA A 1 181 ? 13.452 7.572 -21.997 1.00 68.31 181 ALA A O 1
ATOM 1458 N N . GLY A 1 182 ? 13.736 6.151 -20.270 1.00 68.56 182 GLY A N 1
ATOM 1459 C CA . GLY A 1 182 ? 13.778 7.170 -19.215 1.00 68.56 182 GLY A CA 1
ATOM 1460 C C . GLY A 1 182 ? 12.418 7.736 -18.781 1.00 68.56 182 GLY A C 1
ATOM 1461 O O . GLY A 1 182 ? 12.385 8.569 -17.876 1.00 68.56 182 GLY A O 1
ATOM 1462 N N . ALA A 1 183 ? 11.301 7.302 -19.378 1.00 78.50 183 ALA A N 1
ATOM 1463 C CA . ALA A 1 183 ? 9.972 7.552 -18.832 1.00 78.50 183 ALA A CA 1
ATOM 1464 C C . ALA A 1 183 ? 9.659 6.490 -17.772 1.00 78.50 183 ALA A C 1
ATOM 1466 O O . ALA A 1 183 ? 9.787 5.292 -18.023 1.00 78.50 183 ALA A O 1
ATOM 1467 N N . PHE A 1 184 ? 9.244 6.939 -16.591 1.00 83.19 184 PHE A N 1
ATOM 1468 C CA . PHE A 1 184 ? 8.885 6.059 -15.489 1.00 83.19 184 PHE A CA 1
ATOM 1469 C C . PHE A 1 184 ? 7.408 6.235 -15.150 1.00 83.19 184 PHE A C 1
ATOM 1471 O O . PHE A 1 184 ? 7.008 7.294 -14.671 1.00 83.19 184 PHE A O 1
ATOM 1478 N N . ASP A 1 185 ? 6.622 5.190 -15.381 1.00 92.00 185 ASP A N 1
ATOM 1479 C CA . ASP A 1 185 ? 5.252 5.050 -14.889 1.00 92.00 185 ASP A CA 1
ATOM 1480 C C . ASP A 1 185 ? 5.134 3.688 -14.207 1.00 92.00 185 ASP A C 1
ATOM 1482 O O . ASP A 1 185 ? 4.723 2.692 -14.799 1.00 92.00 185 ASP A O 1
ATOM 1486 N N . TRP A 1 186 ? 5.627 3.619 -12.972 1.00 94.62 186 TRP A N 1
ATOM 1487 C CA . TRP A 1 186 ? 5.637 2.375 -12.215 1.00 94.62 186 TRP A CA 1
ATOM 1488 C C . TRP A 1 186 ? 4.233 2.039 -11.726 1.00 94.62 186 TRP A C 1
ATOM 1490 O O . TRP A 1 186 ? 3.641 2.797 -10.957 1.00 94.62 186 TRP A O 1
ATOM 1500 N N . LYS A 1 187 ? 3.736 0.868 -12.118 1.00 97.44 187 LYS A N 1
ATOM 1501 C CA . LYS A 1 187 ? 2.442 0.341 -11.693 1.00 97.44 187 LYS A CA 1
ATOM 1502 C C . LYS A 1 187 ? 2.590 -0.941 -10.901 1.00 97.44 187 LYS A C 1
ATOM 1504 O O . LYS A 1 187 ? 3.364 -1.823 -11.266 1.00 97.44 187 LYS A O 1
ATOM 1509 N N . VAL A 1 188 ? 1.783 -1.077 -9.854 1.00 98.25 188 VAL A N 1
ATOM 1510 C CA . VAL A 1 188 ? 1.583 -2.340 -9.145 1.00 98.25 188 VAL A CA 1
ATOM 1511 C C . VAL A 1 188 ? 0.758 -3.265 -10.038 1.00 98.25 188 VAL A C 1
ATOM 1513 O O . VAL A 1 188 ? -0.409 -2.992 -10.322 1.00 98.25 188 VAL A O 1
ATOM 1516 N N . VAL A 1 189 ? 1.356 -4.370 -10.474 1.00 98.25 189 VAL A N 1
ATOM 1517 C CA . VAL A 1 189 ? 0.666 -5.420 -11.251 1.00 98.25 189 VAL A CA 1
ATOM 1518 C C . VAL A 1 189 ? 0.192 -6.571 -10.378 1.00 98.25 189 VAL A C 1
ATOM 1520 O O . VAL A 1 189 ? -0.700 -7.319 -10.767 1.00 98.25 189 VAL A O 1
ATOM 1523 N N . ARG A 1 190 ? 0.776 -6.711 -9.187 1.00 97.88 190 ARG A N 1
ATOM 1524 C CA . ARG A 1 190 ? 0.422 -7.733 -8.207 1.00 97.88 190 ARG A CA 1
ATOM 1525 C C . ARG A 1 190 ? 0.830 -7.273 -6.816 1.00 97.88 190 ARG A C 1
ATOM 1527 O O . ARG A 1 190 ? 1.857 -6.610 -6.654 1.00 97.88 190 ARG A O 1
ATOM 1534 N N . ASP A 1 191 ? 0.069 -7.687 -5.814 1.00 97.12 191 ASP A N 1
ATOM 1535 C CA . ASP A 1 191 ? 0.422 -7.550 -4.408 1.00 97.12 191 ASP A CA 1
ATOM 1536 C C . ASP A 1 191 ? 0.234 -8.871 -3.645 1.00 97.12 191 ASP A C 1
ATOM 1538 O O . ASP A 1 191 ? -0.381 -9.834 -4.113 1.00 97.12 191 ASP A O 1
ATOM 1542 N N . GLN A 1 192 ? 0.840 -8.933 -2.465 1.00 96.12 192 GLN A N 1
ATOM 1543 C CA . GLN A 1 192 ? 0.680 -10.027 -1.523 1.00 96.12 192 GLN A CA 1
ATOM 1544 C C . GLN A 1 192 ? 0.858 -9.504 -0.100 1.00 96.12 192 GLN A C 1
ATOM 1546 O O . GLN A 1 192 ? 1.811 -8.778 0.191 1.00 96.12 192 GLN A O 1
ATOM 1551 N N . LEU A 1 193 ? -0.027 -9.926 0.803 1.00 95.06 193 LEU A N 1
ATOM 1552 C CA . LEU A 1 193 ? 0.129 -9.699 2.234 1.00 95.06 193 LEU A CA 1
ATOM 1553 C C . LEU A 1 193 ? 1.286 -10.540 2.774 1.00 95.06 193 LEU A C 1
ATOM 1555 O O . LEU A 1 193 ? 1.272 -11.765 2.665 1.00 95.06 193 LEU A O 1
ATOM 1559 N N . VAL A 1 194 ? 2.276 -9.877 3.368 1.00 93.25 194 VAL A N 1
ATOM 1560 C CA . VAL A 1 194 ? 3.370 -10.538 4.090 1.00 93.25 194 VAL A CA 1
ATOM 1561 C C . VAL A 1 194 ? 2.984 -10.673 5.558 1.00 93.25 194 VAL A C 1
ATOM 1563 O O . VAL A 1 194 ? 2.968 -11.773 6.104 1.00 93.25 194 VAL A O 1
ATOM 1566 N N . GLU A 1 195 ? 2.620 -9.556 6.182 1.00 90.75 195 GLU A N 1
ATOM 1567 C CA . GLU A 1 195 ? 2.128 -9.496 7.555 1.00 90.75 195 GLU A CA 1
ATOM 1568 C C . GLU A 1 195 ? 1.358 -8.194 7.780 1.00 90.75 195 GLU A C 1
ATOM 1570 O O . GLU A 1 195 ? 1.539 -7.213 7.057 1.00 90.75 195 GLU A O 1
ATOM 1575 N N . GLY A 1 196 ? 0.500 -8.156 8.795 1.00 91.12 196 GLY A N 1
ATOM 1576 C CA . GLY A 1 196 ? -0.183 -6.922 9.130 1.00 91.12 196 GLY A CA 1
ATOM 1577 C C . GLY A 1 196 ? -0.884 -6.942 10.474 1.00 91.12 196 GLY A C 1
ATOM 1578 O O . GLY A 1 196 ? -1.461 -7.954 10.874 1.00 91.12 196 GLY A O 1
ATOM 1579 N N . VAL A 1 197 ? -0.843 -5.803 11.159 1.00 91.31 197 VAL A N 1
ATOM 1580 C CA . VAL A 1 197 ? -1.531 -5.577 12.431 1.00 91.31 197 VAL A CA 1
ATOM 1581 C C . VAL A 1 197 ? -2.221 -4.218 12.401 1.00 91.31 197 VAL A C 1
ATOM 1583 O O . VAL A 1 197 ? -1.619 -3.226 11.992 1.00 91.31 197 VAL A O 1
ATOM 1586 N N . ARG A 1 198 ? -3.468 -4.174 12.873 1.00 92.50 198 ARG A N 1
ATOM 1587 C CA . ARG A 1 198 ? -4.144 -2.945 13.293 1.00 92.50 198 ARG A CA 1
ATOM 1588 C C . ARG A 1 198 ? -4.224 -2.931 14.808 1.00 92.50 198 ARG A C 1
ATOM 1590 O O . ARG A 1 198 ? -4.669 -3.909 15.402 1.00 92.50 198 ARG A O 1
ATOM 1597 N N . THR A 1 199 ? -3.917 -1.801 15.426 1.00 90.69 199 THR A N 1
ATOM 1598 C CA . THR A 1 199 ? -4.391 -1.514 16.782 1.00 90.69 199 THR A CA 1
ATOM 1599 C C . THR A 1 199 ? -5.403 -0.396 16.773 1.00 90.69 199 THR A C 1
ATOM 1601 O O . THR A 1 199 ? -5.272 0.537 15.994 1.00 90.69 199 THR A O 1
ATOM 1604 N N . SER A 1 200 ? -6.429 -0.514 17.609 1.00 89.62 200 SER A N 1
ATOM 1605 C CA . SER A 1 200 ? -7.503 0.470 17.732 1.00 89.62 200 SER A CA 1
ATOM 1606 C C . SER A 1 200 ? -7.949 0.593 19.184 1.00 89.62 200 SER A C 1
ATOM 1608 O O . SER A 1 200 ? -8.011 -0.411 19.899 1.00 89.62 200 SER A O 1
ATOM 1610 N N . GLY A 1 201 ? -8.228 1.814 19.633 1.00 86.31 201 GLY A N 1
ATOM 1611 C CA . GLY A 1 201 ? -8.612 2.084 21.011 1.00 86.31 201 GLY A CA 1
ATOM 1612 C C . GLY A 1 201 ? -8.787 3.563 21.341 1.00 86.31 201 GLY A C 1
ATOM 1613 O O . GLY A 1 201 ? -8.652 4.446 20.491 1.00 86.31 201 GLY A O 1
ATOM 1614 N N .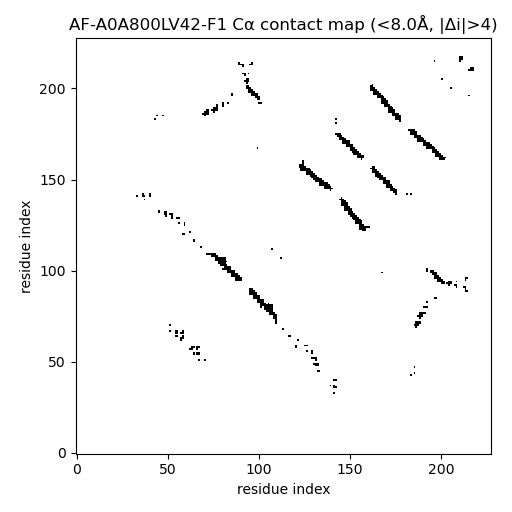 THR A 1 202 ? -9.093 3.833 22.608 1.00 78.31 202 THR A N 1
ATOM 1615 C CA . THR A 1 202 ? -9.187 5.197 23.149 1.00 78.31 202 THR A CA 1
ATOM 1616 C C . THR A 1 202 ? -7.806 5.756 23.491 1.00 78.31 202 THR A C 1
ATOM 1618 O O . THR A 1 202 ? -6.845 5.012 23.711 1.00 78.31 202 THR A O 1
ATOM 1621 N N . ARG A 1 203 ? -7.696 7.088 23.582 1.00 71.44 203 ARG A N 1
ATOM 1622 C CA . ARG A 1 203 ? -6.453 7.760 23.996 1.00 71.44 203 ARG A CA 1
ATOM 1623 C C . ARG A 1 203 ? -6.013 7.298 25.387 1.00 71.44 203 ARG A C 1
ATOM 1625 O O . ARG A 1 203 ? -4.837 7.014 25.603 1.00 71.44 203 ARG A O 1
ATOM 1632 N N . GLU A 1 204 ? -6.961 7.215 26.313 1.00 70.75 204 GLU A N 1
ATOM 1633 C CA . GLU A 1 204 ? -6.762 6.748 27.683 1.00 70.75 204 GLU A CA 1
ATOM 1634 C C . GLU A 1 204 ? -6.315 5.280 27.703 1.00 70.75 204 GLU A C 1
ATOM 1636 O O . GLU A 1 204 ? -5.382 4.927 28.427 1.00 70.75 204 GLU A O 1
ATOM 1641 N N . GLY A 1 205 ? -6.913 4.443 26.849 1.00 70.62 205 GLY A N 1
ATOM 1642 C CA . GLY A 1 205 ? -6.521 3.053 26.653 1.00 70.62 205 GLY A CA 1
ATOM 1643 C C . GLY A 1 205 ? -5.052 2.930 26.258 1.00 70.62 205 GLY A C 1
ATOM 1644 O O . GLY A 1 205 ? -4.288 2.263 26.957 1.00 70.62 205 GLY A O 1
ATOM 1645 N N . PHE A 1 206 ? -4.624 3.635 25.207 1.00 73.81 206 PHE A N 1
ATOM 1646 C CA . PHE A 1 206 ? -3.228 3.615 24.757 1.00 73.81 206 PHE A CA 1
ATOM 1647 C C . PHE A 1 206 ? -2.236 4.118 25.817 1.00 73.81 206 PHE A C 1
ATOM 1649 O O . PHE A 1 206 ? -1.143 3.568 25.921 1.00 73.81 206 PHE A O 1
ATOM 1656 N N . ALA A 1 207 ? -2.609 5.101 26.644 1.00 70.25 207 ALA A N 1
ATOM 1657 C CA . ALA A 1 207 ? -1.752 5.597 27.727 1.00 70.25 207 ALA A CA 1
ATOM 1658 C C . ALA A 1 207 ? -1.564 4.587 28.881 1.00 70.25 207 ALA A C 1
ATOM 1660 O O . ALA A 1 207 ? -0.629 4.714 29.669 1.00 70.25 207 ALA A O 1
ATOM 1661 N N . SER A 1 208 ? -2.456 3.598 28.995 1.00 68.50 208 SER A N 1
ATOM 1662 C CA . SER A 1 208 ? -2.513 2.652 30.120 1.00 68.50 208 SER A CA 1
ATOM 1663 C C . SER A 1 208 ? -1.943 1.259 29.818 1.00 68.50 208 SER A C 1
ATOM 1665 O O . SER A 1 208 ? -1.822 0.437 30.728 1.00 68.50 208 SER A O 1
ATOM 1667 N N . VAL A 1 209 ? -1.583 0.974 28.562 1.00 69.00 209 VAL A N 1
ATOM 1668 C CA . VAL A 1 209 ? -1.156 -0.360 28.112 1.00 69.00 209 VAL A CA 1
ATOM 1669 C C . VAL A 1 209 ? 0.333 -0.368 27.773 1.00 69.00 209 VAL A C 1
ATOM 1671 O O . VAL A 1 209 ? 0.821 0.496 27.052 1.00 69.00 209 VAL A O 1
ATOM 1674 N N . ASN A 1 210 ? 1.063 -1.385 28.246 1.00 69.25 210 ASN A N 1
ATOM 1675 C CA . ASN A 1 210 ? 2.415 -1.650 27.752 1.00 69.25 210 ASN A CA 1
ATOM 1676 C C . ASN A 1 210 ? 2.323 -2.145 26.297 1.00 69.25 210 ASN A C 1
ATOM 1678 O O . ASN A 1 210 ? 1.737 -3.210 26.073 1.00 69.25 210 ASN A O 1
ATOM 1682 N N . PRO A 1 211 ? 2.921 -1.444 25.321 1.00 64.50 211 PRO A N 1
ATOM 1683 C CA . PRO A 1 211 ? 2.786 -1.810 23.918 1.00 64.50 211 PRO A CA 1
ATOM 1684 C C . PRO A 1 211 ? 3.284 -3.220 23.568 1.00 64.50 211 PRO A C 1
ATOM 1686 O O . PRO A 1 211 ? 2.711 -3.855 22.683 1.00 64.50 211 PRO A O 1
ATOM 1689 N N . MET A 1 212 ? 4.265 -3.758 24.309 1.00 64.00 212 MET A N 1
ATOM 1690 C CA . MET A 1 212 ? 4.749 -5.135 24.113 1.00 64.00 212 MET A CA 1
ATOM 1691 C C . MET A 1 212 ? 3.657 -6.188 24.350 1.00 64.00 212 MET A C 1
ATOM 1693 O O . MET A 1 212 ? 3.692 -7.264 23.761 1.00 64.00 212 MET A O 1
ATOM 1697 N N . ASN A 1 213 ? 2.658 -5.879 25.180 1.00 66.50 213 ASN A N 1
ATOM 1698 C CA . ASN A 1 213 ? 1.567 -6.803 25.488 1.00 66.50 213 ASN A CA 1
ATOM 1699 C C . ASN A 1 213 ? 0.497 -6.851 24.386 1.00 66.50 213 ASN A C 1
ATOM 1701 O O . ASN A 1 213 ? -0.334 -7.752 24.387 1.00 66.50 213 ASN A O 1
ATOM 1705 N N . LEU A 1 214 ? 0.509 -5.907 23.440 1.00 62.09 214 LEU A N 1
ATOM 1706 C CA . LEU A 1 214 ? -0.424 -5.874 22.307 1.00 62.09 214 LEU A CA 1
ATOM 1707 C C . LEU A 1 214 ? 0.067 -6.700 21.107 1.00 62.09 214 LEU A C 1
ATOM 1709 O O . LEU A 1 214 ? -0.521 -6.615 20.029 1.00 62.09 214 LEU A O 1
ATOM 1713 N N . GLY A 1 215 ? 1.170 -7.447 21.265 1.00 52.59 215 GLY A N 1
ATOM 1714 C CA . GLY A 1 215 ? 1.849 -8.119 20.153 1.00 52.59 215 GLY A CA 1
ATOM 1715 C C . GLY A 1 215 ? 2.499 -7.141 19.170 1.00 52.59 215 GLY A C 1
ATOM 1716 O O . GLY A 1 215 ? 3.000 -7.555 18.128 1.00 52.59 215 GLY A O 1
ATOM 1717 N N . ILE A 1 216 ? 2.512 -5.842 19.497 1.00 52.94 216 ILE A N 1
ATOM 1718 C CA . ILE A 1 216 ? 3.275 -4.841 18.765 1.00 52.94 216 ILE A CA 1
ATOM 1719 C C . ILE A 1 216 ? 4.687 -4.875 19.332 1.00 52.94 216 ILE A C 1
ATOM 1721 O O . ILE A 1 216 ? 4.975 -4.281 20.373 1.00 52.94 216 ILE A O 1
ATOM 1725 N N . ASP A 1 217 ? 5.577 -5.581 18.647 1.00 41.72 217 ASP A N 1
ATOM 1726 C CA . ASP A 1 217 ? 6.994 -5.498 18.947 1.00 41.72 217 ASP A CA 1
ATOM 1727 C C . ASP A 1 217 ? 7.506 -4.089 18.586 1.00 41.72 217 ASP A C 1
ATOM 1729 O O . ASP A 1 217 ? 7.818 -3.779 17.436 1.00 41.72 217 ASP A O 1
ATOM 1733 N N . PHE A 1 218 ? 7.568 -3.194 19.575 1.00 44.75 218 PHE A N 1
ATOM 1734 C CA . PHE A 1 218 ? 8.272 -1.912 19.455 1.00 44.75 218 PHE A CA 1
ATOM 1735 C C . PHE A 1 218 ? 9.804 -2.095 19.414 1.00 44.75 218 PHE A C 1
ATOM 1737 O O . PHE A 1 218 ? 10.532 -1.115 19.251 1.00 44.75 218 PHE A O 1
ATOM 1744 N N . THR A 1 219 ? 10.319 -3.327 19.518 1.00 34.41 219 THR A N 1
ATOM 1745 C CA . THR A 1 219 ? 11.762 -3.619 19.556 1.00 34.41 219 THR A CA 1
ATOM 1746 C C . THR A 1 219 ? 12.437 -3.551 18.178 1.00 34.41 219 THR A C 1
ATOM 1748 O O . THR A 1 219 ? 13.650 -3.722 18.081 1.00 34.41 219 THR A O 1
ATOM 1751 N N . HIS A 1 220 ? 11.709 -3.170 17.121 1.00 34.34 220 HIS A N 1
ATOM 1752 C CA . HIS A 1 220 ? 12.293 -2.719 15.855 1.00 34.34 220 HIS A CA 1
ATOM 1753 C C . HIS A 1 220 ? 11.923 -1.254 15.553 1.00 34.34 220 HIS A C 1
ATOM 1755 O O . HIS A 1 220 ? 10.941 -0.947 14.876 1.00 34.34 220 HIS A O 1
ATOM 1761 N N . ALA A 1 221 ? 12.816 -0.374 16.021 1.00 34.03 221 ALA A N 1
ATOM 1762 C CA . ALA A 1 221 ? 12.979 1.048 15.703 1.00 34.03 221 ALA A CA 1
ATOM 1763 C C . ALA A 1 221 ? 12.029 2.052 16.392 1.00 34.03 221 ALA A C 1
ATOM 1765 O O . ALA A 1 221 ? 10.868 2.210 16.021 1.00 34.03 221 ALA A O 1
ATOM 1766 N N . ARG A 1 222 ? 12.624 2.793 17.346 1.00 30.98 222 ARG A N 1
ATOM 1767 C CA . ARG A 1 222 ? 12.247 4.129 17.852 1.00 30.98 222 ARG A CA 1
ATOM 1768 C C . ARG A 1 222 ? 11.276 4.870 16.922 1.00 30.98 222 ARG A C 1
ATOM 1770 O O . ARG A 1 222 ? 11.659 5.217 15.805 1.00 30.98 222 ARG A O 1
ATOM 1777 N N . ASP A 1 223 ? 10.079 5.185 17.413 1.00 36.31 223 ASP A N 1
ATOM 1778 C CA . ASP A 1 223 ? 9.313 6.326 16.905 1.00 36.31 223 ASP A CA 1
ATOM 1779 C C . ASP A 1 223 ? 9.799 7.556 17.698 1.00 36.31 223 ASP A C 1
ATOM 1781 O O . ASP A 1 223 ? 9.508 7.643 18.890 1.00 36.31 223 ASP A O 1
ATOM 1785 N N . PRO A 1 224 ? 10.617 8.454 17.116 1.00 37.25 224 PRO A N 1
ATOM 1786 C CA . PRO A 1 224 ? 11.109 9.641 17.818 1.00 37.25 224 PRO A CA 1
ATOM 1787 C C . PRO A 1 224 ? 9.996 10.644 18.162 1.00 37.25 224 PRO A C 1
ATOM 1789 O O . PRO A 1 224 ? 10.241 11.556 18.942 1.00 37.25 224 PRO A O 1
ATOM 1792 N N . ASP A 1 225 ? 8.787 10.464 17.622 1.00 38.28 225 ASP A N 1
ATOM 1793 C CA . ASP A 1 225 ? 7.659 11.377 17.829 1.00 38.28 225 ASP A CA 1
ATOM 1794 C C . ASP A 1 225 ? 6.763 10.985 19.021 1.00 38.28 225 ASP A C 1
ATOM 1796 O O . ASP A 1 225 ? 5.772 11.661 19.282 1.00 38.28 225 ASP A O 1
ATOM 1800 N N . LEU A 1 226 ? 7.067 9.895 19.740 1.00 36.94 226 LEU A N 1
ATOM 1801 C CA . LEU A 1 226 ? 6.320 9.518 20.952 1.00 36.94 226 LEU A CA 1
ATOM 1802 C C . LEU A 1 226 ? 6.873 10.165 22.236 1.00 36.94 226 LEU A C 1
ATOM 1804 O O . LEU A 1 226 ? 6.193 10.123 23.257 1.00 36.94 226 LEU A O 1
ATOM 1808 N N . ASP A 1 227 ? 8.050 10.799 22.166 1.00 32.34 227 ASP A N 1
ATOM 1809 C CA . ASP A 1 227 ? 8.713 11.493 23.285 1.00 32.34 227 ASP A CA 1
ATOM 1810 C C . ASP A 1 227 ? 8.818 13.025 23.078 1.00 32.34 227 ASP A C 1
ATOM 1812 O O . ASP A 1 227 ? 9.625 13.682 23.742 1.00 32.34 227 ASP A O 1
ATOM 1816 N N . ALA A 1 228 ? 8.033 13.607 22.160 1.00 31.66 228 ALA A N 1
ATOM 1817 C CA . ALA A 1 228 ? 8.005 15.052 21.888 1.00 31.66 228 ALA A CA 1
ATOM 1818 C C . ALA A 1 228 ? 6.718 15.728 22.386 1.00 31.66 228 ALA A C 1
ATOM 1820 O O . ALA A 1 228 ? 5.618 15.186 22.133 1.00 31.66 228 ALA A O 1
#

Solvent-accessible surface area (backbone atoms only — not comparable to full-atom values): 12366 Å² total; per-residue (Å²): 143,88,88,83,89,76,67,68,66,60,54,54,51,53,52,50,53,52,48,50,51,52,51,51,50,50,53,49,52,52,49,52,53,49,51,50,41,47,51,50,46,56,52,52,49,53,48,52,32,49,50,48,37,49,27,53,53,47,24,62,78,67,75,46,58,61,68,49,56,65,44,39,33,92,79,19,49,20,75,53,42,30,50,82,44,76,44,80,72,51,72,58,89,55,27,38,24,22,37,47,40,65,48,72,61,44,67,38,43,48,69,56,48,53,52,51,52,51,54,56,57,68,49,42,64,43,72,77,46,64,47,46,42,82,71,41,79,77,45,79,42,68,83,45,37,36,33,31,31,35,38,39,37,41,32,32,28,32,71,86,72,32,41,34,38,39,45,34,30,35,38,36,36,32,36,43,69,32,92,46,92,92,45,82,40,68,19,36,34,30,60,41,85,73,48,30,39,37,39,40,23,44,73,68,27,59,75,72,51,65,56,67,79,61,74,45,71,67,88,73,69,85,66,78,74,81,81,112